Protein AF-A0A932JHF8-F1 (afdb_monomer)

Foldseek 3Di:
DDFWWWWWFWDDDDDFDFIWTWTWGQPPDPFRKIKIKIKTDDPQFQKIKIKIKMWTWDKDAQCPDPPDPFFRFGMKTKTKIKMKIKMKGWPDSDQPPDPDDPWGKIKIKMKMKMKMKMKIKTWHWGFDWDADPNDTDTDIAIKIWIKMKIKIKIKTWMWMWIDGPNTTITIGIDIDIDMDIDIDGDDIDGDDDD

Sequence (194 aa):
MSIPIFICRASEGDSLSTNYLISLHPLQMFANGIKVEVERRLPNSHFSIGVSPEFYFGAIDDARDNLLVSANKDTVEVLGFGICVNARAYVSNNPKFGGLQNPVSNFYLFGALEFRSFGLDYTGKAWTLEQENGIEIYRLRNTQIHNSIIRVNVNLGIGNTIFFGNDLFMDLFAYTRVSKAYDNPNKLDNISYR

Mean predicted aligned error: 12.15 Å

Structure (mmCIF, N/CA/C/O backbone):
data_AF-A0A932JHF8-F1
#
_entry.id   AF-A0A932JHF8-F1
#
loop_
_atom_site.group_PDB
_atom_site.id
_atom_site.type_symbol
_atom_site.label_atom_id
_atom_site.label_alt_id
_atom_site.label_comp_id
_atom_site.label_asym_id
_atom_site.label_entity_id
_atom_site.label_seq_id
_atom_site.pdbx_PDB_ins_code
_atom_site.Cartn_x
_atom_site.Cartn_y
_atom_site.Cartn_z
_atom_site.occupancy
_atom_site.B_iso_or_equiv
_atom_site.auth_seq_id
_atom_site.auth_comp_id
_atom_site.auth_asym_id
_atom_site.auth_atom_id
_atom_site.pdbx_PDB_model_num
ATOM 1 N N . MET A 1 1 ? -11.322 4.001 -8.280 1.00 24.98 1 MET A N 1
ATOM 2 C CA . MET A 1 1 ? -12.043 3.770 -7.013 1.00 24.98 1 MET A CA 1
ATOM 3 C C . MET A 1 1 ? -11.951 2.278 -6.746 1.00 24.98 1 MET A C 1
ATOM 5 O O . MET A 1 1 ? -12.585 1.516 -7.458 1.00 24.98 1 MET A O 1
ATOM 9 N N . SER A 1 2 ? -11.057 1.850 -5.858 1.00 24.19 2 SER A N 1
ATOM 10 C CA . SER A 1 2 ? -10.967 0.452 -5.431 1.00 24.19 2 SER A CA 1
ATOM 11 C C . SER A 1 2 ? -11.873 0.279 -4.214 1.00 24.19 2 SER A C 1
ATOM 13 O O . SER A 1 2 ? -11.806 1.080 -3.285 1.00 24.19 2 SER A O 1
ATOM 15 N N . ILE A 1 3 ? -12.756 -0.719 -4.245 1.00 28.84 3 ILE A N 1
ATOM 16 C CA . ILE A 1 3 ? -13.550 -1.137 -3.086 1.00 28.84 3 ILE A CA 1
ATOM 17 C C . ILE A 1 3 ? -12.863 -2.393 -2.565 1.00 28.84 3 ILE A C 1
ATOM 19 O O . ILE A 1 3 ? -13.076 -3.471 -3.122 1.00 28.84 3 ILE A O 1
ATOM 23 N N . PRO A 1 4 ? -11.969 -2.282 -1.579 1.00 38.34 4 PRO A N 1
ATOM 24 C CA . PRO A 1 4 ? -11.378 -3.474 -1.018 1.00 38.34 4 PRO A CA 1
ATOM 25 C C . PRO A 1 4 ? -12.415 -4.164 -0.113 1.00 38.34 4 PRO A C 1
ATOM 27 O O . PRO A 1 4 ? -13.004 -3.558 0.779 1.00 38.34 4 PRO A O 1
ATOM 30 N N . ILE A 1 5 ? -12.691 -5.432 -0.411 1.00 34.38 5 ILE A N 1
ATOM 31 C CA . ILE A 1 5 ? -13.566 -6.306 0.376 1.00 34.38 5 ILE A CA 1
ATOM 32 C C . ILE A 1 5 ? -12.655 -7.139 1.274 1.00 34.38 5 ILE A C 1
ATOM 34 O O . ILE A 1 5 ? -11.712 -7.761 0.786 1.00 34.38 5 ILE A O 1
ATOM 38 N N . PHE A 1 6 ? -12.932 -7.151 2.577 1.00 49.97 6 PHE A N 1
ATOM 39 C CA . PHE A 1 6 ? -12.053 -7.752 3.577 1.00 49.97 6 PHE A CA 1
ATOM 40 C C . PHE A 1 6 ? -12.751 -8.845 4.371 1.00 49.97 6 PHE A C 1
ATOM 42 O O . PHE A 1 6 ? -13.905 -8.693 4.769 1.00 49.97 6 PHE A O 1
ATOM 49 N N . ILE A 1 7 ? -12.009 -9.923 4.631 1.00 39.97 7 ILE A N 1
ATOM 50 C CA . ILE A 1 7 ? -12.375 -10.966 5.583 1.00 39.97 7 ILE A CA 1
ATOM 51 C C . ILE A 1 7 ? -11.247 -11.052 6.606 1.00 39.97 7 ILE A C 1
ATOM 53 O O . ILE A 1 7 ? -10.103 -11.319 6.247 1.00 39.97 7 ILE A O 1
ATOM 57 N N . CYS A 1 8 ? -11.564 -10.792 7.869 1.00 46.19 8 CYS A N 1
ATOM 58 C CA . CYS A 1 8 ? -10.602 -10.729 8.967 1.00 46.19 8 CYS A CA 1
ATOM 59 C C . CYS A 1 8 ? -11.090 -11.592 10.138 1.00 46.19 8 CYS A C 1
ATOM 61 O O . CYS A 1 8 ? -12.259 -11.964 10.166 1.00 46.19 8 CYS A O 1
ATOM 63 N N . ARG A 1 9 ? -10.196 -11.923 11.079 1.00 40.91 9 ARG A N 1
ATOM 64 C CA . ARG A 1 9 ? -10.510 -12.638 12.327 1.00 40.91 9 ARG A CA 1
ATOM 65 C C . ARG A 1 9 ? -10.038 -11.802 13.515 1.00 40.91 9 ARG A C 1
ATOM 67 O O . ARG A 1 9 ? -8.855 -11.477 13.576 1.00 40.91 9 ARG A O 1
ATOM 74 N N . ALA A 1 10 ? -10.910 -11.495 14.468 1.00 44.47 10 ALA A N 1
ATOM 75 C CA . ALA A 1 10 ? -10.516 -10.981 15.779 1.00 44.47 10 ALA A CA 1
ATOM 76 C C . ALA A 1 10 ? -10.462 -12.136 16.793 1.00 44.47 10 ALA A C 1
ATOM 78 O O . ALA A 1 10 ? -11.430 -12.867 16.959 1.00 44.47 10 ALA A O 1
ATOM 79 N N . SER A 1 11 ? -9.321 -12.339 17.457 1.00 40.28 11 SER A N 1
ATOM 80 C CA . SER A 1 11 ? -9.191 -13.375 18.492 1.00 40.28 11 SER A CA 1
ATOM 81 C C . SER A 1 11 ? -9.733 -12.877 19.835 1.00 40.28 11 SER A C 1
ATOM 83 O O . SER A 1 11 ? -9.291 -11.830 20.309 1.00 40.28 11 SER A O 1
ATOM 85 N N . GLU A 1 12 ? -10.641 -13.625 20.464 1.00 45.12 12 GLU A N 1
ATOM 86 C CA . GLU A 1 12 ? -11.211 -13.291 21.780 1.00 45.12 12 GLU A CA 1
ATOM 87 C C . GLU A 1 12 ? -10.454 -13.924 22.957 1.00 45.12 12 GLU A C 1
ATOM 89 O O . GLU A 1 12 ? -9.925 -15.030 22.843 1.00 45.12 12 GLU A O 1
ATOM 94 N N . GLY A 1 13 ? -10.456 -13.216 24.098 1.00 34.38 13 GLY A N 1
ATOM 95 C CA . GLY A 1 13 ? -10.019 -13.721 25.404 1.00 34.38 13 GLY A CA 1
ATOM 96 C C . GLY A 1 13 ? -9.897 -12.638 26.492 1.00 34.38 13 GLY A C 1
ATOM 97 O O . GLY A 1 13 ? -8.812 -12.109 26.681 1.00 34.38 13 GLY A O 1
ATOM 98 N N . ASP A 1 14 ? -11.016 -12.344 27.167 1.00 31.38 14 ASP A N 1
ATOM 99 C CA . ASP A 1 14 ? -11.260 -11.695 28.479 1.00 31.38 14 ASP A CA 1
ATOM 100 C C . ASP A 1 14 ? -10.496 -10.446 29.011 1.00 31.38 14 ASP A C 1
ATOM 102 O O . ASP A 1 14 ? -9.276 -10.308 28.965 1.00 31.38 14 ASP A O 1
ATOM 106 N N . SER A 1 15 ? -11.323 -9.551 29.582 1.00 37.94 15 SER A N 1
ATOM 107 C CA . SER A 1 15 ? -11.179 -8.385 30.493 1.00 37.94 15 SER A CA 1
ATOM 108 C C . SER A 1 15 ? -9.951 -7.455 30.518 1.00 37.94 15 SER A C 1
ATOM 110 O O . SER A 1 15 ? -9.999 -6.451 31.221 1.00 37.94 15 SER A O 1
ATOM 112 N N . LEU A 1 16 ? -8.890 -7.692 29.753 1.00 39.97 16 LEU A N 1
ATOM 113 C CA . LEU A 1 16 ? -7.735 -6.788 29.576 1.00 39.97 16 LEU A CA 1
ATOM 114 C C . LEU A 1 16 ? -7.063 -7.011 28.202 1.00 39.97 16 LEU A C 1
ATOM 116 O O . LEU A 1 16 ? -5.904 -6.652 27.993 1.00 39.97 16 LEU A O 1
ATOM 120 N N . SER A 1 17 ? -7.783 -7.641 27.266 1.00 41.19 17 SER A N 1
ATOM 121 C CA . SER A 1 17 ? -7.188 -8.295 26.105 1.00 41.19 17 SER A CA 1
ATOM 122 C C . SER A 1 17 ? -6.622 -7.329 25.064 1.00 41.19 17 SER A C 1
ATOM 124 O O . SER A 1 17 ? -7.253 -6.391 24.571 1.00 41.19 17 SER A O 1
ATOM 126 N N . THR A 1 18 ? -5.379 -7.623 24.711 1.00 48.88 18 THR A N 1
ATOM 127 C CA . THR A 1 18 ? -4.545 -7.055 23.660 1.00 48.88 18 THR A CA 1
ATOM 128 C C . THR A 1 18 ? -5.143 -7.344 22.276 1.00 48.88 18 THR A C 1
ATOM 130 O O . THR A 1 18 ? -4.637 -8.183 21.541 1.00 48.88 18 THR A O 1
ATOM 133 N N . ASN A 1 19 ? -6.263 -6.712 21.924 1.00 64.38 19 ASN A N 1
ATOM 134 C CA . ASN A 1 19 ? -6.953 -7.021 20.670 1.00 64.38 19 ASN A CA 1
ATOM 135 C C . ASN A 1 19 ? -6.156 -6.506 19.465 1.00 64.38 19 ASN A C 1
ATOM 137 O O . ASN A 1 19 ? -5.961 -5.295 19.309 1.00 64.38 19 ASN A O 1
ATOM 141 N N . TYR A 1 20 ? -5.723 -7.443 18.621 1.00 73.62 20 TYR A N 1
ATOM 142 C CA . TYR A 1 20 ? -5.167 -7.166 17.305 1.00 73.62 20 TYR A CA 1
ATOM 143 C C . TYR A 1 20 ? -6.236 -7.411 16.239 1.00 73.62 20 TYR A C 1
ATOM 145 O O . TYR A 1 20 ? -6.901 -8.447 16.238 1.00 73.62 20 TYR A O 1
ATOM 153 N N . LEU A 1 21 ? -6.389 -6.459 15.328 1.00 77.62 21 LEU A N 1
ATOM 154 C CA . LEU A 1 21 ? -7.126 -6.617 14.085 1.00 77.62 21 LEU A CA 1
ATOM 155 C C . LEU A 1 21 ? -6.107 -6.909 12.989 1.00 77.62 21 LEU A C 1
ATOM 157 O O . LEU A 1 21 ? -5.148 -6.160 12.816 1.00 77.62 21 LEU A O 1
ATOM 161 N N . ILE A 1 22 ? -6.302 -8.007 12.266 1.00 80.44 22 ILE A N 1
ATOM 162 C CA . ILE A 1 22 ? -5.426 -8.399 11.162 1.00 80.44 22 ILE A CA 1
ATOM 163 C C . ILE A 1 22 ? -6.236 -8.333 9.878 1.00 80.44 22 ILE A C 1
ATOM 165 O O . ILE A 1 22 ? -7.278 -8.976 9.791 1.00 80.44 22 ILE A O 1
ATOM 169 N N . SER A 1 23 ? -5.756 -7.577 8.894 1.00 81.06 23 SER A N 1
ATOM 170 C CA . SER A 1 23 ? -6.411 -7.416 7.594 1.00 81.06 23 SER A CA 1
ATOM 171 C C . SER A 1 23 ? -5.441 -7.605 6.431 1.00 81.06 23 SER A C 1
ATOM 173 O O . SER A 1 23 ? -4.245 -7.336 6.541 1.00 81.06 23 SER A O 1
ATOM 175 N N . LEU A 1 24 ? -5.963 -8.099 5.308 1.00 80.31 24 LEU A N 1
ATOM 176 C CA . LEU A 1 24 ? -5.212 -8.340 4.076 1.00 80.31 24 LEU A CA 1
ATOM 177 C C . LEU A 1 24 ? -5.774 -7.471 2.958 1.00 80.31 24 LEU A C 1
ATOM 179 O O . LEU A 1 24 ? -6.950 -7.570 2.628 1.00 80.31 24 LEU A O 1
ATOM 183 N N . HIS A 1 25 ? -4.926 -6.646 2.356 1.00 77.62 25 HIS A N 1
ATOM 184 C CA . HIS A 1 25 ? -5.303 -5.677 1.338 1.00 77.62 25 HIS A CA 1
ATOM 185 C C . HIS A 1 25 ? -4.655 -6.058 0.009 1.00 77.62 25 HIS A C 1
ATOM 187 O O . HIS A 1 25 ? -3.425 -5.996 -0.093 1.00 77.62 25 HIS A O 1
ATOM 193 N N . PRO A 1 26 ? -5.436 -6.432 -1.021 1.00 73.50 26 PRO A N 1
ATOM 194 C CA . PRO A 1 26 ? -4.897 -6.530 -2.366 1.00 73.50 26 PRO A CA 1
ATOM 195 C C . PRO A 1 26 ? -4.536 -5.121 -2.845 1.00 73.50 26 PRO A C 1
ATOM 197 O O . PRO A 1 26 ? -5.374 -4.218 -2.889 1.00 73.50 26 PRO A O 1
ATOM 200 N N . LEU A 1 27 ? -3.274 -4.918 -3.201 1.00 71.94 27 LEU A N 1
ATOM 201 C CA . LEU A 1 27 ? -2.775 -3.639 -3.689 1.00 71.94 27 LEU A CA 1
ATOM 202 C C . LEU A 1 27 ? -2.952 -3.587 -5.204 1.00 71.94 27 LEU A C 1
ATOM 204 O O . LEU A 1 27 ? -1.999 -3.746 -5.950 1.00 71.94 27 LEU A O 1
ATOM 208 N N . GLN A 1 28 ? -4.181 -3.391 -5.676 1.00 56.94 28 GLN A N 1
ATOM 209 C CA . GLN A 1 28 ? -4.426 -3.228 -7.108 1.00 56.94 28 GLN A CA 1
ATOM 210 C C . GLN A 1 28 ? -4.305 -1.763 -7.508 1.00 56.94 28 GLN A C 1
ATOM 212 O O . GLN A 1 28 ? -5.227 -0.979 -7.304 1.00 56.94 28 GLN A O 1
ATOM 217 N N . MET A 1 29 ? -3.144 -1.424 -8.063 1.00 49.47 29 MET A N 1
ATOM 218 C CA . MET A 1 29 ? -2.915 -0.419 -9.105 1.00 49.47 29 MET A CA 1
ATOM 219 C C . MET A 1 29 ? -1.433 -0.555 -9.488 1.00 49.47 29 MET A C 1
ATOM 221 O O . MET A 1 29 ? -0.559 -0.173 -8.714 1.00 49.47 29 MET A O 1
ATOM 225 N N . PHE A 1 30 ? -1.174 -1.136 -10.664 1.00 50.03 30 PHE A N 1
ATOM 226 C CA . PHE A 1 30 ? 0.142 -1.316 -11.308 1.00 50.03 30 PHE A CA 1
ATOM 227 C C . PHE A 1 30 ? 1.057 -2.458 -10.819 1.00 50.03 30 PHE A C 1
ATOM 229 O O . PHE A 1 30 ? 2.037 -2.735 -11.487 1.00 50.03 30 PHE A O 1
ATOM 236 N N . ALA A 1 31 ? 0.763 -3.182 -9.739 1.00 56.00 31 ALA A N 1
ATOM 237 C CA . ALA A 1 31 ? 1.493 -4.412 -9.391 1.00 56.00 31 ALA A CA 1
ATOM 238 C C . ALA A 1 31 ? 0.567 -5.382 -8.648 1.00 56.00 31 ALA A C 1
ATOM 240 O O . ALA A 1 31 ? -0.353 -4.939 -7.963 1.00 56.00 31 ALA A O 1
ATOM 241 N N . ASN A 1 32 ? 0.797 -6.692 -8.755 1.00 68.94 32 ASN A N 1
ATOM 242 C CA . ASN A 1 32 ? 0.129 -7.664 -7.893 1.00 68.94 32 ASN A CA 1
ATOM 243 C C . ASN A 1 32 ? 0.786 -7.578 -6.510 1.0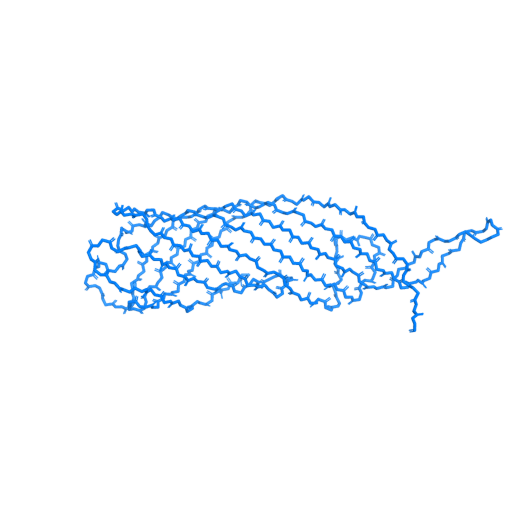0 68.94 32 ASN A C 1
ATOM 245 O O . ASN A 1 32 ? 1.845 -8.144 -6.265 1.00 68.94 32 ASN A O 1
ATOM 249 N N . GLY A 1 33 ? 0.200 -6.797 -5.606 1.00 73.50 33 GLY A N 1
ATOM 250 C CA . GLY A 1 33 ? 0.736 -6.636 -4.260 1.00 73.50 33 GLY A CA 1
ATOM 251 C C . GLY A 1 33 ? -0.218 -7.098 -3.170 1.00 73.50 33 GLY A C 1
ATOM 252 O O . GLY A 1 33 ? -1.437 -7.125 -3.348 1.00 73.50 33 GLY A O 1
ATOM 253 N N . ILE A 1 34 ? 0.350 -7.421 -2.012 1.00 82.81 34 ILE A N 1
ATOM 254 C CA . ILE A 1 34 ? -0.387 -7.745 -0.792 1.00 82.81 34 ILE A CA 1
ATOM 255 C C . ILE A 1 34 ? 0.142 -6.851 0.323 1.00 82.81 34 ILE A C 1
ATOM 257 O O . ILE A 1 34 ? 1.345 -6.799 0.579 1.00 82.81 34 ILE A O 1
ATOM 261 N N . LYS A 1 35 ? -0.767 -6.168 1.013 1.00 86.25 35 LYS A N 1
ATOM 262 C CA . LYS A 1 35 ? -0.493 -5.482 2.274 1.00 86.25 35 LYS A CA 1
ATOM 263 C C . LYS A 1 35 ? -1.145 -6.262 3.404 1.00 86.25 35 LYS A C 1
ATOM 265 O O . LYS A 1 35 ? -2.338 -6.543 3.356 1.00 86.25 35 LYS A O 1
ATOM 270 N N . VAL A 1 36 ? -0.364 -6.597 4.420 1.00 87.88 36 VAL A N 1
ATOM 271 C CA . VAL A 1 36 ? -0.864 -7.230 5.644 1.00 87.88 36 VAL A CA 1
ATOM 272 C C . VAL A 1 36 ? -0.861 -6.165 6.713 1.00 87.88 36 VAL A C 1
ATOM 274 O O . VAL A 1 36 ? 0.193 -5.626 7.004 1.00 87.88 36 VAL A O 1
ATOM 277 N N . GLU A 1 37 ? -2.003 -5.826 7.286 1.00 87.88 37 GLU A N 1
ATOM 278 C CA . GLU A 1 37 ? -2.105 -4.803 8.320 1.00 87.88 37 GLU A CA 1
ATOM 279 C C . GLU A 1 37 ? -2.449 -5.442 9.657 1.00 87.88 37 GLU A C 1
ATOM 281 O O . GLU A 1 37 ? -3.428 -6.175 9.771 1.00 87.88 37 GLU A O 1
ATOM 286 N N . VAL A 1 38 ? -1.625 -5.147 10.659 1.00 88.88 38 VAL A N 1
ATOM 287 C CA . VAL A 1 38 ? -1.825 -5.546 12.047 1.00 88.88 38 VAL A CA 1
ATOM 288 C C . VAL A 1 38 ? -2.062 -4.276 12.848 1.00 88.88 38 VAL A C 1
ATOM 290 O O . VAL A 1 38 ? -1.146 -3.486 13.077 1.00 88.88 38 VAL A O 1
ATOM 293 N N . GLU A 1 39 ? -3.306 -4.071 13.251 1.00 86.25 39 GLU A N 1
ATOM 294 C CA . GLU A 1 39 ? -3.759 -2.924 14.025 1.00 86.25 39 GLU A CA 1
ATOM 295 C C . GLU A 1 39 ? -4.014 -3.336 15.470 1.00 86.25 39 GLU A C 1
ATOM 297 O O . GLU A 1 39 ? -4.620 -4.367 15.740 1.00 86.25 39 GLU A O 1
ATOM 302 N N . ARG A 1 40 ? -3.582 -2.509 16.418 1.00 84.19 40 ARG A N 1
ATOM 303 C CA . ARG A 1 40 ? -3.891 -2.671 17.833 1.00 84.19 40 ARG A CA 1
ATOM 304 C C . ARG A 1 40 ? -4.572 -1.430 18.367 1.00 84.19 40 ARG A C 1
ATOM 306 O O . ARG A 1 40 ? -4.079 -0.313 18.217 1.00 84.19 40 ARG A O 1
ATOM 313 N N . ARG A 1 41 ? -5.667 -1.642 19.090 1.00 78.50 41 ARG A N 1
ATOM 314 C CA . ARG A 1 41 ? -6.342 -0.571 19.815 1.00 78.50 41 ARG A CA 1
ATOM 315 C C . ARG A 1 41 ? -5.645 -0.268 21.138 1.00 78.50 41 ARG A C 1
ATOM 317 O O . ARG A 1 41 ? -5.228 -1.182 21.854 1.00 78.50 41 ARG A O 1
ATOM 324 N N . LEU A 1 42 ? -5.519 1.014 21.466 1.00 79.94 42 LEU A N 1
ATOM 325 C CA . LEU A 1 42 ? -4.994 1.433 22.758 1.00 79.94 42 LEU A CA 1
ATOM 326 C C . LEU A 1 42 ? -6.048 1.171 23.854 1.00 79.94 42 LEU A C 1
ATOM 328 O O . LEU A 1 42 ? -7.237 1.415 23.621 1.00 79.94 42 LEU A O 1
ATOM 332 N N . PRO A 1 43 ? -5.653 0.665 25.038 1.00 72.31 43 PRO A N 1
ATOM 333 C CA . PRO A 1 43 ? -6.592 0.384 26.123 1.00 72.31 43 PRO A CA 1
ATOM 334 C C . PRO A 1 43 ? -7.403 1.626 26.513 1.00 72.31 43 PRO A C 1
ATOM 336 O O . PRO A 1 43 ? -6.833 2.705 26.663 1.00 72.31 43 PRO A O 1
ATOM 339 N N . ASN A 1 44 ? -8.720 1.467 26.691 1.00 69.00 44 ASN A N 1
ATOM 340 C CA . ASN A 1 44 ? -9.648 2.535 27.100 1.00 69.00 44 ASN A CA 1
ATOM 341 C C . ASN A 1 44 ? -9.552 3.815 26.252 1.00 69.00 44 ASN A C 1
ATOM 343 O O . ASN A 1 44 ? -9.677 4.923 26.770 1.00 69.00 44 ASN A O 1
ATOM 347 N N . SER A 1 45 ? -9.303 3.661 24.950 1.00 75.00 45 SER A N 1
ATOM 348 C CA . SER A 1 45 ? -9.006 4.779 24.066 1.00 75.00 45 SER A CA 1
ATOM 349 C C . SER A 1 45 ? -9.742 4.693 22.731 1.00 75.00 45 SER A C 1
ATOM 351 O O . SER A 1 45 ? -10.044 3.620 22.187 1.00 75.00 45 SER A O 1
ATOM 353 N N . HIS A 1 46 ? -9.990 5.875 22.170 1.00 84.12 4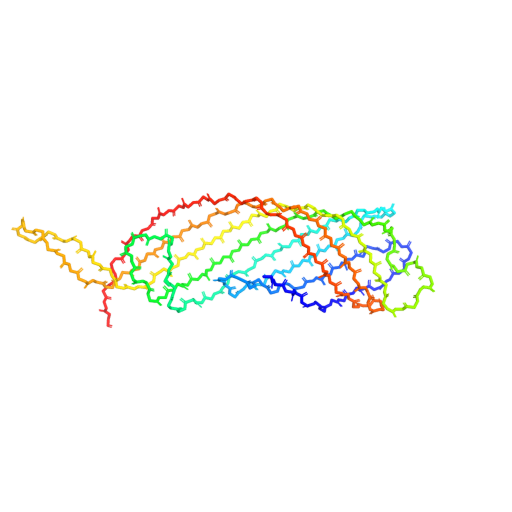6 HIS A N 1
ATOM 354 C CA . HIS A 1 46 ? -10.532 6.040 20.828 1.00 84.12 46 HIS A CA 1
ATOM 355 C C . HIS A 1 46 ? -9.488 5.692 19.763 1.00 84.12 46 HIS A C 1
ATOM 357 O O . HIS A 1 46 ? -9.832 5.532 18.599 1.00 84.12 46 HIS A O 1
ATOM 363 N N . PHE A 1 47 ? -8.225 5.543 20.156 1.00 87.81 47 PHE A N 1
ATOM 364 C CA . PHE A 1 47 ? -7.108 5.432 19.237 1.00 87.81 47 PHE A CA 1
ATOM 365 C C . PHE A 1 47 ? -6.653 3.991 19.006 1.00 87.81 47 PHE A C 1
ATOM 367 O O . PHE A 1 47 ? -6.635 3.164 19.922 1.00 87.81 47 PHE A O 1
ATOM 374 N N . SE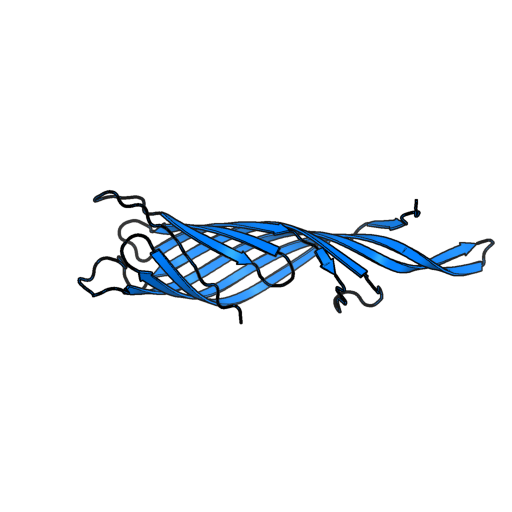R A 1 48 ? -6.211 3.715 17.786 1.00 88.19 48 SER A N 1
ATOM 375 C CA . SER A 1 48 ? -5.462 2.519 17.421 1.00 88.19 48 SER A CA 1
ATOM 376 C C . SER A 1 48 ? -4.212 2.875 16.632 1.00 88.19 48 SER A C 1
ATOM 378 O O . SER A 1 48 ? -4.096 3.968 16.074 1.00 88.19 48 SER A O 1
ATOM 380 N N . ILE A 1 49 ? -3.264 1.944 16.628 1.00 91.62 49 ILE A N 1
ATOM 381 C CA . ILE A 1 49 ? -2.016 2.038 15.882 1.00 91.62 49 ILE A CA 1
ATOM 382 C C . ILE A 1 49 ? -1.881 0.770 15.052 1.00 91.62 49 ILE A C 1
ATOM 384 O O . ILE A 1 49 ? -2.010 -0.334 15.584 1.00 91.62 49 ILE A O 1
ATOM 388 N N . GLY A 1 50 ? -1.606 0.933 13.766 1.00 91.00 50 GLY A N 1
ATOM 389 C CA . GLY A 1 50 ? -1.377 -0.159 12.837 1.00 91.00 50 GLY A CA 1
ATOM 390 C C . GLY A 1 50 ? 0.003 -0.107 12.215 1.00 91.00 50 GLY A C 1
ATOM 391 O O . GLY A 1 50 ? 0.549 0.962 11.939 1.00 91.00 50 GLY A O 1
ATOM 392 N N . VAL A 1 51 ? 0.556 -1.290 11.969 1.00 93.00 51 VAL A N 1
ATOM 393 C CA . VAL A 1 51 ? 1.729 -1.470 11.117 1.00 93.00 51 VAL A CA 1
ATOM 394 C C . VAL A 1 51 ? 1.337 -2.400 9.989 1.00 93.00 51 VAL A C 1
ATOM 396 O O . VAL A 1 51 ? 0.639 -3.393 10.200 1.00 93.00 51 VAL A O 1
ATOM 399 N N . SER A 1 52 ? 1.764 -2.070 8.779 1.00 92.62 52 SER A N 1
ATOM 400 C CA . SER A 1 52 ? 1.448 -2.870 7.610 1.00 92.62 52 SER A CA 1
ATOM 401 C C . SER A 1 52 ? 2.664 -3.066 6.716 1.00 92.62 52 SER A C 1
ATOM 403 O O . SER A 1 52 ? 3.042 -2.127 6.011 1.00 92.62 52 SER A O 1
ATOM 405 N N . PRO A 1 53 ? 3.297 -4.250 6.714 1.00 91.75 53 PRO A N 1
ATOM 406 C CA . PRO A 1 53 ? 4.182 -4.625 5.625 1.00 91.75 53 PRO A CA 1
ATOM 407 C C . PRO A 1 53 ? 3.411 -4.733 4.305 1.00 91.75 53 PRO A C 1
ATOM 409 O O . PRO A 1 53 ? 2.270 -5.202 4.249 1.00 91.75 53 PRO A O 1
ATOM 412 N N . GLU A 1 54 ? 4.069 -4.313 3.235 1.00 89.31 54 GLU A N 1
ATOM 413 C CA . GLU A 1 54 ? 3.565 -4.351 1.871 1.00 89.31 54 GLU A CA 1
ATOM 414 C C . GLU A 1 54 ? 4.574 -5.082 0.987 1.00 89.31 54 GLU A C 1
ATOM 416 O O . GLU A 1 54 ? 5.774 -4.811 1.051 1.00 89.31 54 GLU A O 1
ATOM 421 N N . PHE A 1 55 ? 4.085 -5.980 0.141 1.00 87.19 55 PHE A N 1
ATOM 422 C CA . PHE A 1 55 ? 4.888 -6.705 -0.836 1.00 87.19 55 PHE A CA 1
ATOM 423 C C . PHE A 1 55 ? 4.297 -6.478 -2.216 1.00 87.19 55 PHE A C 1
ATOM 425 O O . PHE A 1 55 ? 3.086 -6.596 -2.393 1.00 87.19 55 PHE A O 1
ATOM 432 N N . TYR A 1 56 ? 5.152 -6.159 -3.179 1.00 83.12 56 TYR A N 1
ATOM 433 C CA . TYR A 1 56 ? 4.780 -5.887 -4.559 1.00 83.12 56 TYR A CA 1
ATOM 434 C C . TYR A 1 56 ? 5.524 -6.856 -5.458 1.00 83.12 56 TYR A C 1
ATOM 436 O O . TYR A 1 56 ? 6.746 -6.964 -5.361 1.00 83.12 56 TYR A O 1
ATOM 444 N N . PHE A 1 57 ? 4.794 -7.549 -6.319 1.00 81.94 57 PHE A N 1
ATOM 445 C CA . PHE A 1 57 ? 5.367 -8.456 -7.298 1.00 81.94 57 PHE A CA 1
ATOM 446 C C . PHE A 1 57 ? 4.530 -8.448 -8.577 1.00 81.94 57 PHE A C 1
ATOM 448 O O . PHE A 1 57 ? 3.341 -8.133 -8.572 1.00 81.94 57 PHE A O 1
ATOM 455 N N . GLY A 1 58 ? 5.138 -8.817 -9.694 1.00 72.50 58 GLY A N 1
ATOM 456 C CA . GLY A 1 58 ? 4.407 -9.133 -10.915 1.00 72.50 58 GLY A CA 1
ATOM 457 C C . GLY A 1 58 ? 4.941 -8.433 -12.149 1.00 72.50 58 GLY A C 1
ATOM 458 O O . GLY A 1 58 ? 5.697 -7.468 -12.066 1.00 72.50 58 GLY A O 1
ATOM 459 N N . ALA A 1 59 ? 4.514 -8.962 -13.289 1.00 68.12 59 ALA A N 1
ATOM 460 C CA . ALA A 1 59 ? 4.786 -8.419 -14.603 1.00 68.12 59 ALA A CA 1
ATOM 461 C C . ALA A 1 59 ? 3.567 -7.634 -15.102 1.00 68.12 59 ALA A C 1
ATOM 463 O O . ALA A 1 59 ? 2.420 -8.037 -14.889 1.00 68.12 59 ALA A O 1
ATOM 464 N N . ILE A 1 60 ? 3.830 -6.511 -15.755 1.00 67.00 60 ILE A N 1
ATOM 465 C CA . ILE A 1 60 ? 2.864 -5.747 -16.531 1.00 67.00 60 ILE A CA 1
ATOM 466 C C . ILE A 1 60 ? 3.282 -5.891 -17.991 1.00 67.00 60 ILE A C 1
ATOM 468 O O . ILE A 1 60 ? 4.301 -5.332 -18.403 1.00 67.00 60 ILE A O 1
ATOM 472 N N . ASP A 1 61 ? 2.496 -6.637 -18.756 1.00 60.81 61 ASP A N 1
ATOM 473 C CA . ASP A 1 61 ? 2.639 -6.698 -20.208 1.00 60.81 61 ASP A CA 1
ATOM 474 C C . ASP A 1 61 ? 2.066 -5.417 -20.833 1.00 60.81 61 ASP A C 1
ATOM 476 O O . ASP A 1 61 ? 1.104 -4.843 -20.312 1.00 60.81 61 ASP A O 1
ATOM 480 N N . ASP A 1 62 ? 2.656 -4.952 -21.936 1.00 57.75 62 ASP A N 1
ATOM 481 C CA . ASP A 1 62 ? 2.222 -3.749 -22.661 1.00 57.75 62 ASP A CA 1
ATOM 482 C C . ASP A 1 62 ? 2.156 -2.485 -21.784 1.00 57.75 62 ASP A C 1
ATOM 484 O O . ASP A 1 62 ? 1.281 -1.624 -21.950 1.00 57.75 62 ASP A O 1
ATOM 488 N N . ALA A 1 63 ? 3.096 -2.339 -20.847 1.00 52.69 63 ALA A N 1
ATOM 489 C CA . ALA A 1 63 ? 3.250 -1.134 -20.041 1.00 52.69 63 ALA A CA 1
ATOM 490 C C . ALA A 1 63 ? 3.703 0.050 -20.918 1.00 52.69 63 ALA A C 1
ATOM 492 O O . ALA A 1 63 ? 4.862 0.467 -20.921 1.00 52.69 63 ALA A O 1
ATOM 493 N N . ARG A 1 64 ? 2.759 0.618 -21.673 1.00 47.84 64 ARG A N 1
ATOM 494 C CA . ARG A 1 64 ? 2.895 1.873 -22.417 1.00 47.84 64 ARG A CA 1
ATOM 495 C C . ARG A 1 64 ? 2.921 3.029 -21.430 1.00 47.84 64 ARG A C 1
ATOM 497 O O . ARG A 1 64 ? 1.959 3.786 -21.311 1.00 47.84 64 ARG A O 1
ATOM 504 N N . ASP A 1 65 ? 3.990 3.117 -20.656 1.00 42.62 65 ASP A N 1
ATOM 505 C CA . ASP A 1 65 ? 4.051 4.098 -19.594 1.00 42.62 65 ASP A CA 1
ATOM 506 C C . ASP A 1 65 ? 4.476 5.459 -20.156 1.00 42.62 65 ASP A C 1
ATOM 508 O O . ASP A 1 65 ? 5.613 5.670 -20.581 1.00 42.62 65 ASP A O 1
ATOM 512 N N . ASN A 1 66 ? 3.537 6.407 -20.104 1.00 37.72 66 ASN A N 1
ATOM 513 C CA . ASN A 1 66 ? 3.699 7.839 -20.385 1.00 37.72 66 ASN A CA 1
ATOM 514 C C . ASN A 1 66 ? 4.699 8.544 -19.438 1.00 37.72 66 ASN A C 1
ATOM 516 O O . ASN A 1 66 ? 4.825 9.767 -19.473 1.00 37.72 66 ASN A O 1
ATOM 520 N N . LEU A 1 67 ? 5.384 7.805 -18.562 1.00 40.12 67 LEU A N 1
ATOM 521 C CA . LEU A 1 67 ? 6.323 8.332 -17.573 1.00 40.12 67 LEU A CA 1
ATOM 522 C C . LEU A 1 67 ? 7.738 8.554 -18.124 1.00 40.12 67 LEU A C 1
ATOM 524 O O . LEU A 1 67 ? 8.497 9.317 -17.534 1.00 40.12 67 LEU A O 1
ATOM 528 N N . LEU A 1 68 ? 8.096 7.949 -19.261 1.00 40.56 68 LEU A N 1
ATOM 529 C CA . LEU A 1 68 ? 9.387 8.167 -19.914 1.00 40.56 68 LEU A CA 1
ATOM 530 C C . LEU A 1 68 ? 9.182 8.309 -21.423 1.00 40.56 68 LEU A C 1
ATOM 532 O O . LEU A 1 68 ? 8.967 7.336 -22.142 1.00 40.56 68 LEU A O 1
ATOM 536 N N . VAL A 1 69 ? 9.269 9.548 -21.905 1.00 35.41 69 VAL A N 1
ATOM 537 C CA . VAL A 1 69 ? 9.332 9.877 -23.332 1.00 35.41 69 VAL A CA 1
ATOM 538 C C . VAL A 1 69 ? 10.532 9.136 -23.931 1.00 35.41 69 VAL A C 1
ATOM 540 O O . VAL A 1 69 ? 11.653 9.578 -23.700 1.00 35.41 69 VAL A O 1
ATOM 543 N N . SER A 1 70 ? 10.310 8.003 -24.624 1.00 37.53 70 SER A N 1
ATOM 544 C CA . SER A 1 70 ? 11.145 7.417 -25.712 1.00 37.53 70 SER A CA 1
ATOM 545 C C . SER A 1 70 ? 11.302 5.884 -25.761 1.00 37.53 70 SER A C 1
ATOM 547 O O . SER A 1 70 ? 11.989 5.407 -26.662 1.00 37.53 70 SER A O 1
ATOM 549 N N . ALA A 1 71 ? 10.673 5.075 -24.902 1.00 40.06 71 ALA A N 1
ATOM 550 C CA . ALA A 1 71 ? 10.861 3.617 -24.967 1.00 40.06 71 ALA A CA 1
ATOM 551 C C . ALA A 1 71 ? 9.538 2.859 -25.144 1.00 40.06 71 ALA A C 1
ATOM 553 O O . ALA A 1 71 ? 8.668 2.896 -24.278 1.00 40.06 71 ALA A O 1
ATOM 554 N N . ASN A 1 72 ? 9.413 2.147 -26.266 1.00 45.91 72 ASN A N 1
ATOM 555 C CA . ASN A 1 72 ? 8.394 1.121 -26.470 1.00 45.91 72 ASN A CA 1
ATOM 556 C C . ASN A 1 72 ? 8.828 -0.088 -25.622 1.00 45.91 72 ASN A C 1
ATOM 558 O O . ASN A 1 72 ? 9.713 -0.845 -26.022 1.00 45.91 72 ASN A O 1
ATOM 562 N N . LYS A 1 73 ? 8.332 -0.177 -24.387 1.00 54.84 73 LYS A N 1
ATOM 563 C CA . LYS A 1 73 ? 8.735 -1.213 -23.430 1.00 54.84 73 LYS A CA 1
ATOM 564 C C . LYS A 1 73 ? 7.665 -2.300 -23.417 1.00 54.84 73 LYS A C 1
ATOM 566 O O . LYS A 1 73 ? 6.502 -1.997 -23.168 1.00 54.84 73 LYS A O 1
ATOM 571 N N . ASP A 1 74 ? 8.072 -3.526 -23.735 1.00 60.12 74 ASP A N 1
ATOM 572 C CA . ASP A 1 74 ? 7.167 -4.657 -23.959 1.00 60.12 74 ASP A CA 1
ATOM 573 C C . ASP A 1 74 ? 6.674 -5.228 -22.619 1.00 60.12 74 ASP A C 1
ATOM 575 O O . ASP A 1 74 ? 5.502 -5.579 -22.489 1.00 60.12 74 ASP A O 1
ATOM 579 N N . THR A 1 75 ? 7.538 -5.252 -21.596 1.00 63.66 75 THR A N 1
ATOM 580 C CA . THR A 1 75 ? 7.180 -5.712 -20.247 1.00 63.66 75 THR A CA 1
ATOM 581 C C . THR A 1 75 ? 7.853 -4.893 -19.144 1.00 63.66 75 THR A C 1
ATOM 583 O O . THR A 1 75 ? 8.955 -4.348 -19.306 1.00 63.66 75 THR A O 1
ATOM 586 N N . VAL A 1 76 ? 7.175 -4.815 -17.996 1.00 72.25 76 VAL A N 1
ATOM 587 C CA . VAL A 1 76 ? 7.704 -4.253 -16.745 1.00 72.25 76 VAL A CA 1
ATOM 588 C C . VAL A 1 76 ? 7.530 -5.256 -15.630 1.00 72.25 76 VAL A C 1
ATOM 590 O O . VAL A 1 76 ? 6.404 -5.586 -15.271 1.00 72.25 76 VAL A O 1
ATOM 593 N N . GLU A 1 77 ? 8.634 -5.692 -15.044 1.00 75.12 77 GLU A N 1
ATOM 594 C CA . GLU A 1 77 ? 8.616 -6.480 -13.820 1.00 75.12 77 GLU A CA 1
ATOM 595 C C . GLU A 1 77 ? 8.818 -5.564 -12.618 1.00 75.12 77 GLU A C 1
ATOM 597 O O . GLU A 1 77 ? 9.725 -4.729 -12.576 1.00 75.12 77 GLU A O 1
ATOM 602 N N . VAL A 1 78 ? 7.935 -5.711 -11.635 1.00 76.31 78 VAL A N 1
ATOM 603 C CA . VAL A 1 78 ? 7.975 -4.962 -10.384 1.00 76.31 78 VAL A CA 1
ATOM 604 C C . VAL A 1 78 ? 8.294 -5.928 -9.262 1.00 76.31 78 VAL A C 1
ATOM 606 O O . VAL A 1 78 ? 7.573 -6.903 -9.055 1.00 76.31 78 VAL A O 1
ATOM 609 N N . LEU A 1 79 ? 9.322 -5.610 -8.483 1.00 83.25 79 LEU A N 1
ATOM 610 C CA . LEU A 1 79 ? 9.555 -6.216 -7.180 1.00 83.25 79 LEU A CA 1
ATOM 611 C C . LEU A 1 79 ? 9.749 -5.103 -6.163 1.00 83.25 79 LEU A C 1
ATOM 613 O O . LEU A 1 79 ? 10.591 -4.227 -6.332 1.00 83.25 79 LEU A O 1
ATOM 617 N N . GLY A 1 80 ? 8.974 -5.118 -5.089 1.00 84.81 80 GLY A N 1
ATOM 618 C CA . GLY A 1 80 ? 9.055 -4.058 -4.100 1.00 84.81 80 GLY A CA 1
ATOM 619 C C . GLY A 1 80 ? 8.618 -4.488 -2.721 1.00 84.81 80 GLY A C 1
ATOM 620 O O . GLY A 1 80 ? 7.884 -5.461 -2.538 1.00 84.81 80 GLY A O 1
ATOM 621 N N . PHE A 1 81 ? 9.054 -3.709 -1.745 1.00 89.69 81 PHE A N 1
ATOM 622 C CA . PHE A 1 81 ? 8.630 -3.836 -0.364 1.00 89.69 81 PHE A CA 1
ATOM 623 C C . PHE A 1 81 ? 8.249 -2.465 0.180 1.00 89.69 81 PHE A C 1
ATOM 625 O O . PHE A 1 81 ? 8.772 -1.429 -0.236 1.00 89.69 81 PHE A O 1
ATOM 632 N N . GLY A 1 82 ? 7.341 -2.455 1.139 1.00 90.69 82 GLY A N 1
ATOM 633 C CA . GLY A 1 82 ? 6.956 -1.249 1.841 1.00 90.69 82 GLY A CA 1
ATOM 634 C C . GLY A 1 82 ? 6.589 -1.527 3.282 1.00 90.69 82 GLY A C 1
ATOM 635 O O . GLY A 1 82 ? 6.339 -2.662 3.685 1.00 90.69 82 GLY A O 1
ATOM 636 N N . ILE A 1 83 ? 6.558 -0.458 4.061 1.00 93.94 83 ILE A N 1
ATOM 637 C CA . ILE A 1 83 ? 6.011 -0.456 5.406 1.00 93.94 83 ILE A CA 1
ATOM 638 C C . ILE A 1 83 ? 5.145 0.785 5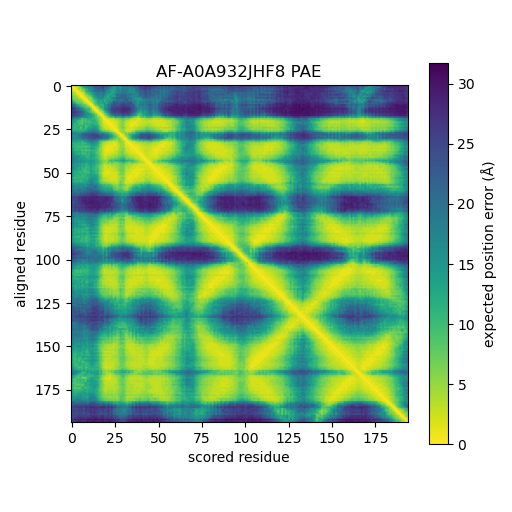.585 1.00 93.94 83 ILE A C 1
ATOM 640 O O . ILE A 1 83 ? 5.536 1.904 5.254 1.00 93.94 83 ILE A O 1
ATOM 644 N N . CYS A 1 84 ? 3.949 0.568 6.109 1.00 93.56 84 CYS A N 1
ATOM 645 C CA . CYS A 1 84 ? 3.008 1.600 6.496 1.00 93.56 84 CYS A CA 1
ATOM 646 C C . CYS A 1 84 ? 2.884 1.598 8.016 1.00 93.56 84 CYS A C 1
ATOM 648 O O . CYS A 1 84 ? 2.705 0.543 8.620 1.00 93.56 84 CYS A O 1
ATOM 650 N N . VAL A 1 85 ? 2.919 2.774 8.630 1.00 95.81 85 VAL A N 1
ATOM 651 C CA . VAL A 1 85 ? 2.493 2.968 10.017 1.00 95.81 85 VAL A CA 1
ATOM 652 C C . VAL A 1 85 ? 1.291 3.892 9.994 1.00 95.81 85 VAL A C 1
ATOM 654 O O . VAL A 1 85 ? 1.329 4.940 9.351 1.00 95.81 85 VAL A O 1
ATOM 657 N N . ASN A 1 86 ? 0.217 3.503 10.669 1.00 93.88 86 ASN A N 1
ATOM 658 C CA . ASN A 1 86 ? -1.000 4.292 10.739 1.00 93.88 86 ASN A CA 1
ATOM 659 C C . ASN A 1 86 ? -1.475 4.475 12.179 1.00 93.88 86 ASN A C 1
ATOM 661 O O . ASN A 1 86 ? -1.151 3.694 13.074 1.00 93.88 86 ASN A O 1
ATOM 665 N N . ALA A 1 87 ? -2.244 5.535 12.379 1.00 94.25 87 ALA A N 1
ATOM 666 C CA . ALA A 1 87 ? -3.011 5.767 13.583 1.00 94.25 87 ALA A CA 1
ATOM 667 C C . ALA A 1 87 ? -4.452 6.076 13.186 1.00 94.25 87 ALA A C 1
ATOM 669 O O . ALA A 1 87 ? -4.689 6.870 12.269 1.00 94.25 87 ALA A O 1
ATOM 670 N N . ARG A 1 88 ? -5.409 5.464 13.883 1.00 91.94 88 ARG A N 1
ATOM 671 C CA . ARG A 1 88 ? -6.841 5.690 13.669 1.00 91.94 88 ARG A CA 1
ATOM 672 C C .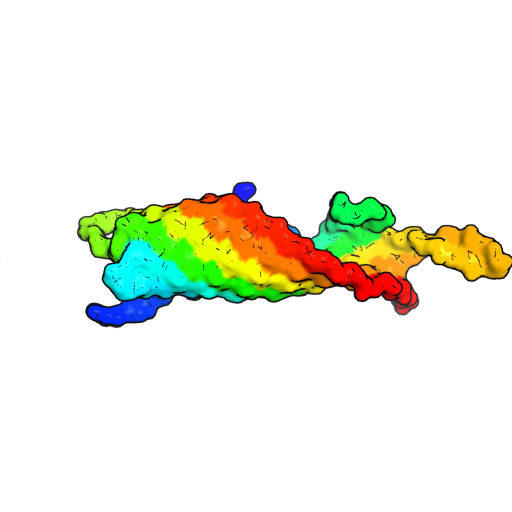 ARG A 1 88 ? -7.483 6.190 14.951 1.00 91.94 88 ARG A C 1
ATOM 674 O O . ARG A 1 88 ? -7.109 5.765 16.038 1.00 91.94 88 ARG A O 1
ATOM 681 N N . ALA A 1 89 ? -8.446 7.088 14.823 1.00 91.69 89 ALA A N 1
ATOM 682 C CA . ALA A 1 89 ? -9.241 7.630 15.914 1.00 91.69 89 ALA A CA 1
ATOM 683 C C . ALA A 1 89 ? -10.715 7.325 15.642 1.00 91.69 89 ALA A C 1
ATOM 685 O O . ALA A 1 89 ? -11.321 7.913 14.747 1.00 91.69 89 ALA A O 1
ATOM 686 N N . TYR A 1 90 ? -11.277 6.387 16.394 1.00 87.50 90 TYR A N 1
ATOM 687 C CA . TYR A 1 90 ? -12.646 5.905 16.259 1.00 87.50 90 TYR A CA 1
ATOM 688 C C . TYR A 1 90 ? -13.635 6.733 17.075 1.00 87.50 90 TYR A C 1
ATOM 690 O O . TYR A 1 90 ? -13.338 7.151 18.193 1.00 87.50 90 TYR A O 1
ATOM 698 N N . VAL A 1 91 ? -14.865 6.857 16.581 1.00 86.56 91 VAL A N 1
ATOM 699 C CA . VAL A 1 91 ? -15.954 7.545 17.289 1.00 86.56 91 VAL A CA 1
ATOM 700 C C . VAL A 1 91 ? -16.334 6.815 18.580 1.00 86.56 91 VAL A C 1
ATOM 702 O O . VAL A 1 91 ? -16.499 7.455 19.613 1.00 86.56 91 VAL A O 1
ATOM 705 N N . SER A 1 92 ? -16.418 5.481 18.563 1.00 78.75 92 SER A N 1
ATOM 706 C CA . SER A 1 92 ? -16.680 4.677 19.768 1.00 78.75 92 SER A CA 1
ATOM 707 C C . SER A 1 92 ? -15.420 3.978 20.269 1.00 78.75 92 SER A C 1
ATOM 709 O O . SER A 1 92 ? -14.684 3.406 19.460 1.00 78.75 92 SER A O 1
ATOM 711 N N . ASN A 1 93 ? -15.222 3.970 21.596 1.00 69.31 93 ASN A N 1
ATOM 712 C CA . ASN A 1 93 ? -14.163 3.240 22.311 1.00 69.31 93 ASN A CA 1
ATOM 713 C C . ASN A 1 93 ? -14.256 1.724 22.166 1.00 69.31 93 ASN A C 1
ATOM 715 O O . ASN A 1 93 ? -13.242 1.033 22.252 1.00 69.31 93 ASN A O 1
ATOM 719 N N . ASN A 1 94 ? -15.459 1.207 21.938 1.00 64.69 94 ASN A N 1
ATOM 720 C CA . ASN A 1 94 ? -15.686 -0.217 21.826 1.00 64.69 94 ASN A CA 1
ATOM 721 C C . ASN A 1 94 ? -16.721 -0.481 20.727 1.00 64.69 94 ASN A C 1
ATOM 723 O O . ASN A 1 94 ? -17.916 -0.292 20.957 1.00 64.69 94 ASN A O 1
ATOM 727 N N . PRO A 1 95 ? -16.286 -0.905 19.529 1.00 56.66 95 PRO A N 1
ATOM 728 C CA . PRO A 1 95 ? -17.209 -1.196 18.442 1.00 56.66 95 PRO A CA 1
ATOM 729 C C . PRO A 1 95 ? -18.098 -2.414 18.728 1.00 56.66 95 PRO A C 1
ATOM 731 O O . PRO A 1 95 ? -19.098 -2.574 18.047 1.00 56.66 95 PRO A O 1
ATOM 734 N N . LYS A 1 96 ? -17.761 -3.257 19.720 1.00 56.91 96 LYS A N 1
ATOM 735 C CA . LYS A 1 96 ? -18.560 -4.425 20.127 1.00 56.91 96 LYS A CA 1
ATOM 736 C C . LYS A 1 96 ? -19.531 -4.126 21.281 1.00 56.91 96 LYS A C 1
ATOM 738 O O . LYS A 1 96 ? -20.511 -4.842 21.445 1.00 56.91 96 LYS A O 1
ATOM 743 N N . PHE A 1 97 ? -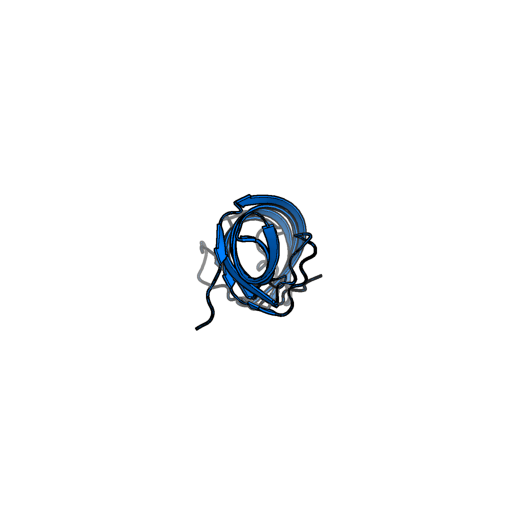19.289 -3.088 22.092 1.00 45.84 97 PHE A N 1
ATOM 744 C CA . PHE A 1 97 ? -20.142 -2.740 23.244 1.00 45.84 97 PHE A CA 1
ATOM 745 C C . PHE A 1 97 ? -21.218 -1.719 22.870 1.00 45.84 97 PHE A C 1
ATOM 747 O O . PHE A 1 97 ? -21.218 -0.560 23.275 1.00 45.84 97 PHE A O 1
ATOM 754 N N . GLY A 1 98 ? -22.187 -2.197 22.116 1.00 44.75 98 GLY A N 1
ATOM 755 C CA . GLY A 1 98 ? -23.568 -1.757 22.220 1.00 44.75 98 GLY A CA 1
ATOM 756 C C . GLY A 1 98 ? -24.390 -3.014 22.008 1.00 44.75 98 GLY A C 1
ATOM 757 O O . GLY A 1 98 ? -24.009 -3.817 21.165 1.00 44.75 98 GLY A O 1
ATOM 758 N N . GLY A 1 99 ? -25.473 -3.233 22.751 1.00 48.44 99 GLY A N 1
ATOM 759 C CA . GLY A 1 99 ? -26.392 -4.366 22.542 1.00 48.44 99 GLY A CA 1
ATOM 760 C C . GLY A 1 99 ? -27.152 -4.298 21.206 1.00 48.44 99 GLY A C 1
ATOM 761 O O . GLY A 1 99 ? -28.357 -4.517 21.164 1.00 48.44 99 GLY A O 1
ATOM 762 N N . LEU A 1 100 ? -26.465 -3.908 20.136 1.00 51.69 100 LEU A N 1
ATOM 763 C CA . LEU A 1 100 ? -26.957 -3.661 18.800 1.00 51.69 100 LEU A CA 1
ATOM 764 C C . LEU A 1 100 ? -26.837 -4.946 17.986 1.00 51.69 100 LEU A C 1
ATOM 766 O O . LEU A 1 100 ? -25.841 -5.666 18.047 1.00 51.69 100 LEU A O 1
ATOM 770 N N . GLN A 1 101 ? -27.892 -5.229 17.230 1.00 56.31 101 GLN A N 1
ATOM 771 C CA . GLN A 1 101 ? -27.941 -6.347 16.302 1.00 56.31 101 GLN A CA 1
ATOM 772 C C . GLN A 1 101 ? -26.884 -6.141 15.208 1.00 56.31 101 GLN A C 1
ATOM 774 O O . GLN A 1 101 ? -26.794 -5.059 14.632 1.00 56.31 101 GLN A O 1
ATOM 779 N N . ASN A 1 102 ? -26.077 -7.173 14.946 1.00 58.72 102 ASN A N 1
ATOM 780 C CA . ASN A 1 102 ? -25.092 -7.178 13.863 1.00 58.72 102 ASN A CA 1
ATOM 781 C C . ASN A 1 102 ? -25.742 -6.787 12.520 1.00 58.72 102 ASN A C 1
ATOM 783 O O . ASN A 1 102 ? -26.841 -7.272 12.233 1.00 58.72 102 ASN A O 1
ATOM 787 N N . PRO A 1 103 ? -25.059 -6.009 11.660 1.00 61.69 103 PRO A N 1
ATOM 788 C CA . PRO A 1 103 ? -23.673 -5.535 11.779 1.00 61.69 103 PRO A CA 1
ATOM 789 C C . PRO A 1 103 ? -23.505 -4.255 12.620 1.00 61.69 103 PRO A C 1
ATOM 791 O O . PRO A 1 103 ? -24.369 -3.381 12.612 1.00 61.69 103 PRO A O 1
ATOM 794 N N . VAL A 1 104 ? -22.355 -4.106 13.294 1.00 76.38 104 VAL A N 1
ATOM 795 C CA . VAL A 1 104 ? -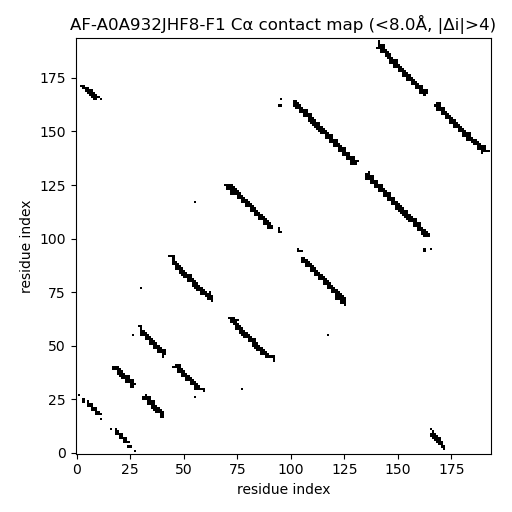22.017 -2.891 14.064 1.00 76.38 104 VAL A CA 1
ATOM 796 C C . VAL A 1 104 ? -20.953 -2.073 13.340 1.00 76.38 104 VAL A C 1
ATOM 798 O O . VAL A 1 104 ? -19.872 -2.572 13.047 1.00 76.38 104 VAL A O 1
ATOM 801 N N . SER A 1 105 ? -21.244 -0.803 13.058 1.00 82.81 105 SER A N 1
ATOM 802 C CA . SER A 1 105 ? -20.338 0.107 12.347 1.00 82.81 105 SER A CA 1
ATOM 803 C C . SER A 1 105 ? -19.638 1.089 13.289 1.00 82.81 105 SER A C 1
ATOM 805 O O . SER A 1 105 ? -20.292 1.667 14.159 1.00 82.81 105 SER A O 1
ATOM 807 N N . ASN A 1 106 ? -18.351 1.366 13.075 1.00 84.06 106 ASN A N 1
ATOM 808 C CA . ASN A 1 106 ? -17.598 2.378 13.818 1.00 84.06 106 ASN A CA 1
ATOM 809 C C . ASN A 1 106 ? -16.800 3.270 12.862 1.00 84.06 106 ASN A C 1
ATOM 811 O O . ASN A 1 106 ? -15.861 2.819 12.204 1.00 84.06 106 ASN A O 1
ATOM 815 N N . PHE A 1 107 ? -17.182 4.543 12.798 1.00 90.19 107 PHE A N 1
ATOM 816 C CA . PHE A 1 107 ? -16.478 5.547 12.007 1.00 90.19 107 PHE A CA 1
ATOM 817 C C . PHE A 1 107 ? -15.141 5.917 12.648 1.00 90.19 107 PHE A C 1
ATOM 819 O O . PHE A 1 107 ? -15.015 5.924 13.875 1.00 90.19 107 PHE A O 1
ATOM 826 N N . TYR A 1 1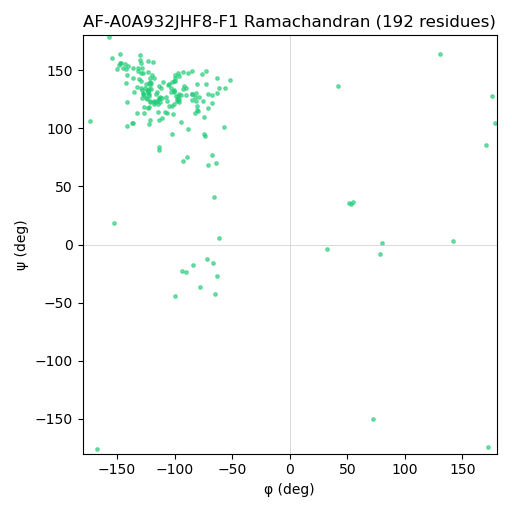08 ? -14.162 6.274 11.823 1.00 90.44 108 TYR A N 1
ATOM 827 C CA . TYR A 1 108 ? -12.861 6.744 12.276 1.00 90.44 108 TYR A CA 1
ATOM 828 C C . TYR A 1 108 ? -12.243 7.786 11.341 1.00 90.44 108 TYR A C 1
ATOM 830 O O . TYR A 1 108 ? -12.530 7.842 10.145 1.00 90.44 108 TYR A O 1
ATOM 838 N N . LEU A 1 109 ? -11.350 8.593 11.908 1.00 94.88 109 LEU A N 1
ATOM 839 C CA . LEU A 1 109 ? -10.349 9.365 11.174 1.00 94.88 109 LEU A CA 1
ATOM 840 C C . LEU A 1 109 ? -9.034 8.591 11.193 1.00 94.88 109 LEU A C 1
ATOM 842 O O . LEU A 1 109 ? -8.744 7.921 12.183 1.00 94.88 109 LEU A O 1
ATOM 846 N N . PHE A 1 110 ? -8.217 8.689 10.149 1.00 94.19 110 PHE A N 1
ATOM 847 C CA . PHE A 1 110 ? -6.890 8.082 10.172 1.00 94.19 110 PHE A CA 1
ATOM 848 C C . PHE A 1 110 ? -5.818 8.939 9.513 1.00 94.19 110 PHE A C 1
ATOM 850 O O . PHE A 1 110 ? -6.082 9.729 8.604 1.00 94.19 110 PHE A O 1
ATOM 857 N N . GLY A 1 111 ? -4.588 8.731 9.975 1.00 95.75 111 GLY A N 1
ATOM 858 C CA . GLY A 1 111 ? -3.375 9.228 9.348 1.00 95.75 111 GLY A CA 1
ATOM 859 C C . GLY A 1 111 ? -2.350 8.112 9.217 1.00 95.75 111 GLY A C 1
ATOM 860 O O . GLY A 1 111 ? -2.245 7.259 10.097 1.00 95.75 111 GLY A O 1
ATOM 861 N N . ALA A 1 112 ? -1.609 8.099 8.113 1.00 94.50 112 ALA A N 1
ATOM 862 C CA . ALA A 1 112 ? -0.592 7.089 7.857 1.00 94.50 112 ALA A CA 1
ATOM 863 C C . ALA A 1 112 ? 0.652 7.674 7.192 1.00 94.50 112 ALA A C 1
ATOM 865 O O . ALA A 1 112 ? 0.555 8.568 6.351 1.00 94.50 112 ALA A O 1
ATOM 866 N N . LEU A 1 113 ? 1.805 7.114 7.545 1.00 95.62 113 LEU A N 1
ATOM 867 C CA . LEU A 1 113 ? 3.080 7.328 6.877 1.00 95.62 113 LEU A CA 1
ATOM 868 C C . LEU A 1 113 ? 3.498 6.014 6.221 1.00 95.62 113 LEU A C 1
ATOM 870 O O . LEU A 1 113 ? 3.564 4.975 6.878 1.00 95.62 113 LEU A O 1
ATOM 874 N N . GLU A 1 114 ? 3.785 6.063 4.929 1.00 92.12 114 GLU A N 1
ATOM 875 C CA . GLU A 1 114 ? 4.192 4.902 4.147 1.00 92.12 114 GLU A CA 1
ATOM 876 C C . GLU A 1 114 ? 5.572 5.141 3.556 1.00 92.12 114 GLU A C 1
ATOM 878 O O . GLU A 1 114 ? 5.825 6.180 2.947 1.00 92.12 114 GLU A O 1
ATOM 883 N N . PHE A 1 115 ? 6.436 4.145 3.682 1.00 92.31 115 PHE A N 1
ATOM 884 C CA . PHE A 1 115 ? 7.702 4.068 2.976 1.00 92.31 115 PHE A CA 1
ATOM 885 C C . PHE A 1 115 ? 7.666 2.865 2.040 1.00 92.31 115 PHE A C 1
ATOM 887 O O . PHE A 1 115 ? 7.296 1.769 2.458 1.00 92.31 115 PHE A O 1
ATOM 894 N N . ARG A 1 116 ? 8.048 3.056 0.778 1.00 88.50 116 ARG A N 1
ATOM 895 C CA . ARG A 1 116 ? 8.072 2.003 -0.241 1.00 88.50 116 ARG A CA 1
ATOM 896 C C . ARG A 1 116 ? 9.354 2.072 -1.046 1.00 88.50 116 ARG A C 1
ATOM 898 O O . ARG A 1 116 ? 9.826 3.160 -1.365 1.00 88.50 116 ARG A O 1
ATOM 905 N N . SER A 1 117 ? 9.863 0.908 -1.408 1.00 87.38 117 SER A N 1
ATOM 906 C CA . SER A 1 117 ? 10.985 0.735 -2.317 1.00 87.38 117 SER A CA 1
ATOM 907 C C . SER A 1 117 ? 10.572 -0.227 -3.422 1.00 87.38 117 SER A C 1
ATOM 909 O O . SER A 1 117 ? 10.055 -1.310 -3.142 1.00 87.38 117 SER A O 1
ATOM 911 N N . PHE A 1 118 ? 10.793 0.178 -4.667 1.00 83.38 118 PHE A N 1
ATOM 912 C CA . PHE A 1 118 ? 10.497 -0.604 -5.859 1.00 83.38 118 PHE A CA 1
ATOM 913 C C . PHE A 1 118 ? 11.769 -0.769 -6.681 1.00 83.38 118 PHE A C 1
ATOM 915 O O . PHE A 1 118 ? 12.437 0.220 -6.976 1.00 83.38 118 PHE A O 1
ATOM 922 N N . GLY A 1 119 ? 12.068 -2.000 -7.072 1.00 80.81 119 GLY A N 1
ATOM 923 C CA . GLY A 1 119 ? 12.882 -2.317 -8.235 1.00 80.81 119 GLY A CA 1
ATOM 924 C C . GLY A 1 119 ? 11.966 -2.516 -9.437 1.00 80.81 119 GLY A C 1
ATOM 925 O O . GLY A 1 119 ? 10.920 -3.163 -9.329 1.00 80.81 119 GLY A O 1
ATOM 926 N N . LEU A 1 120 ? 12.342 -1.909 -10.554 1.00 79.06 120 LEU A N 1
ATOM 927 C CA . LEU A 1 120 ? 11.617 -1.960 -11.813 1.00 79.06 120 LEU A CA 1
ATOM 928 C C . LEU A 1 120 ? 12.583 -2.427 -12.891 1.00 79.06 120 LEU A C 1
ATOM 930 O O . LEU A 1 120 ? 13.520 -1.706 -13.242 1.00 79.06 120 LEU A O 1
ATOM 934 N N . ASP A 1 121 ? 12.329 -3.619 -13.409 1.00 77.19 121 ASP A N 1
ATOM 935 C CA . ASP A 1 121 ? 13.061 -4.175 -14.533 1.00 77.19 121 ASP A CA 1
ATOM 936 C C . ASP A 1 121 ? 12.218 -4.014 -15.789 1.00 77.19 121 ASP A C 1
ATOM 938 O O . ASP A 1 121 ? 11.144 -4.592 -15.949 1.00 77.19 121 ASP A O 1
ATOM 942 N N . TYR A 1 122 ? 12.701 -3.159 -16.678 1.00 75.31 122 TYR A N 1
ATOM 943 C CA . TYR A 1 122 ? 12.067 -2.895 -17.954 1.00 75.31 122 TYR A CA 1
ATOM 944 C C . TYR A 1 122 ? 12.776 -3.698 -19.029 1.00 75.31 122 TYR A C 1
ATOM 946 O O . TYR A 1 122 ? 13.989 -3.545 -19.193 1.00 75.31 122 TYR A O 1
ATOM 954 N N . THR A 1 123 ? 12.026 -4.459 -19.821 1.00 74.88 123 THR A N 1
ATOM 955 C CA . THR A 1 123 ? 12.567 -5.102 -21.021 1.00 74.88 123 THR A CA 1
ATOM 956 C C . THR A 1 123 ? 11.788 -4.666 -22.256 1.00 74.88 123 THR A C 1
ATOM 958 O O . THR A 1 123 ? 10.570 -4.480 -22.226 1.00 74.88 123 THR A O 1
ATOM 961 N N . GLY A 1 124 ? 12.504 -4.407 -23.346 1.00 73.12 124 GLY A N 1
ATOM 962 C CA . GLY A 1 124 ? 11.882 -3.986 -24.597 1.00 73.12 124 GLY A CA 1
ATOM 963 C C . GLY A 1 124 ? 12.889 -3.559 -25.650 1.00 73.12 124 GLY A C 1
ATOM 964 O O . GLY A 1 124 ? 14.104 -3.674 -25.460 1.00 73.12 124 GLY A O 1
ATOM 965 N N . LYS A 1 125 ? 12.371 -3.049 -26.768 1.00 73.44 125 LYS A N 1
ATOM 966 C CA . LYS A 1 125 ? 13.172 -2.579 -27.902 1.00 73.44 125 LYS A CA 1
ATOM 967 C C . LYS A 1 125 ? 13.385 -1.070 -27.831 1.00 73.44 125 LYS A C 1
ATOM 969 O O . LYS A 1 125 ? 12.424 -0.304 -27.813 1.00 73.44 125 LYS A O 1
ATOM 974 N N . ALA A 1 126 ? 14.640 -0.633 -27.871 1.00 68.25 126 ALA A N 1
ATOM 975 C CA . ALA A 1 126 ? 15.005 0.780 -27.908 1.00 68.25 126 ALA A CA 1
ATOM 976 C C . ALA A 1 126 ? 15.988 1.075 -29.049 1.00 68.25 126 ALA A C 1
ATOM 978 O O . ALA A 1 126 ? 16.807 0.233 -29.424 1.00 68.25 126 ALA A O 1
ATOM 979 N N . TRP A 1 127 ? 15.896 2.282 -29.612 1.00 70.25 127 TRP A N 1
ATOM 980 C CA . TRP A 1 127 ? 16.884 2.790 -30.561 1.00 70.25 127 TRP A CA 1
ATOM 981 C C . TRP A 1 127 ? 18.103 3.294 -29.792 1.00 70.25 127 TRP A C 1
ATOM 983 O O . TRP A 1 127 ? 18.006 4.261 -29.039 1.00 70.25 127 TRP A O 1
ATOM 993 N N . THR A 1 128 ? 19.246 2.646 -29.981 1.00 70.62 128 THR A N 1
ATOM 994 C CA . THR A 1 128 ? 20.523 3.036 -29.383 1.00 70.62 128 THR A CA 1
ATOM 995 C C . THR A 1 128 ? 21.396 3.720 -30.427 1.00 70.62 128 THR A C 1
ATOM 997 O O . THR A 1 128 ? 21.503 3.248 -31.561 1.00 70.62 128 THR A O 1
ATOM 1000 N N . LEU A 1 129 ? 22.011 4.840 -30.044 1.00 76.06 129 LEU A N 1
ATOM 1001 C CA . LEU A 1 129 ? 23.014 5.522 -30.855 1.00 76.06 129 LEU A CA 1
ATOM 1002 C C . LEU A 1 129 ? 24.364 4.823 -30.670 1.00 76.06 129 LEU A C 1
ATOM 1004 O O . LEU A 1 129 ? 24.848 4.695 -29.547 1.00 76.06 129 LEU A O 1
ATOM 1008 N N . GLU A 1 130 ? 24.963 4.376 -31.766 1.00 79.88 130 GLU A N 1
ATOM 1009 C CA . GLU A 1 130 ? 26.275 3.734 -31.798 1.00 79.88 130 GLU A CA 1
ATOM 1010 C C . GLU A 1 130 ? 27.206 4.488 -32.737 1.00 79.88 130 GLU A C 1
ATOM 1012 O O . GLU A 1 130 ? 26.768 5.031 -33.749 1.00 79.88 130 GLU A O 1
ATOM 1017 N N . GLN A 1 131 ? 28.499 4.488 -32.421 1.00 79.31 131 GLN A N 1
ATOM 1018 C CA . GLN A 1 131 ? 29.515 5.066 -33.287 1.00 79.31 131 GLN A CA 1
ATOM 1019 C C . GLN A 1 131 ? 30.347 3.946 -33.912 1.00 79.31 131 GLN A C 1
ATOM 1021 O O . GLN A 1 131 ? 31.076 3.240 -33.218 1.00 79.31 131 GLN A O 1
ATOM 1026 N N . GLU A 1 132 ? 30.257 3.792 -35.230 1.00 83.44 132 GLU A N 1
ATOM 1027 C CA . GLU A 1 132 ? 31.067 2.846 -35.997 1.00 83.44 132 GLU A CA 1
ATOM 1028 C C . GLU A 1 132 ? 31.857 3.599 -37.058 1.00 83.44 132 GLU A C 1
ATOM 1030 O O . GLU A 1 132 ? 31.292 4.308 -37.887 1.00 83.44 132 GLU A O 1
ATOM 1035 N N . ASN A 1 133 ? 33.184 3.459 -37.033 1.00 85.50 133 ASN A N 1
ATOM 1036 C CA . ASN A 1 133 ? 34.084 4.118 -37.987 1.00 85.50 133 ASN A CA 1
ATOM 1037 C C . ASN A 1 133 ? 33.872 5.646 -38.086 1.00 85.50 133 ASN A C 1
ATOM 1039 O O . ASN A 1 133 ? 34.001 6.230 -39.158 1.00 85.50 133 ASN A O 1
ATOM 1043 N N . GLY A 1 134 ? 33.524 6.295 -36.969 1.00 83.81 134 GLY A N 1
ATOM 1044 C CA . GLY A 1 134 ? 33.259 7.737 -36.911 1.00 83.81 134 GLY A CA 1
ATOM 1045 C C . GLY A 1 134 ? 31.870 8.163 -37.402 1.00 83.81 134 GLY A C 1
ATOM 1046 O O . GLY A 1 134 ? 31.575 9.354 -37.371 1.00 83.81 134 GLY A O 1
ATOM 1047 N N . ILE A 1 135 ? 31.016 7.221 -37.811 1.00 84.94 135 ILE A N 1
ATOM 1048 C CA . ILE A 1 135 ? 29.630 7.468 -38.218 1.00 84.94 135 ILE A CA 1
ATOM 1049 C C . ILE A 1 135 ? 28.699 7.109 -37.061 1.00 84.94 135 ILE A C 1
ATOM 1051 O O . ILE A 1 135 ? 28.819 6.044 -36.457 1.00 84.94 135 ILE A O 1
ATOM 1055 N N . GLU A 1 136 ? 27.759 8.001 -36.776 1.00 86.06 136 GLU A N 1
ATOM 1056 C CA . GLU A 1 136 ? 26.661 7.770 -35.845 1.00 86.06 136 GLU A CA 1
ATOM 1057 C C . GLU A 1 136 ? 25.546 6.965 -36.526 1.00 86.06 136 GLU A C 1
ATOM 1059 O O . GLU A 1 136 ? 24.966 7.392 -37.525 1.00 86.06 136 GLU A O 1
ATOM 1064 N N . ILE A 1 137 ? 25.253 5.779 -35.994 1.00 86.62 137 ILE A N 1
ATOM 1065 C CA . ILE A 1 137 ? 24.235 4.863 -36.507 1.00 86.62 137 ILE A CA 1
ATOM 1066 C C . ILE A 1 137 ? 23.224 4.596 -35.396 1.00 86.62 137 ILE A C 1
ATOM 1068 O O . ILE A 1 137 ? 23.583 4.201 -34.289 1.00 86.62 137 ILE A O 1
ATOM 1072 N N . TYR A 1 138 ? 21.940 4.757 -35.709 1.00 78.31 138 TYR A N 1
ATOM 1073 C CA . TYR A 1 138 ? 20.861 4.302 -34.840 1.00 78.31 138 TYR A CA 1
ATOM 1074 C C . TYR A 1 138 ? 20.570 2.827 -35.112 1.00 78.31 138 TYR A C 1
ATOM 1076 O O . TYR A 1 138 ? 20.256 2.448 -36.243 1.00 78.31 138 TYR A O 1
ATOM 1084 N N . ARG A 1 139 ? 20.636 1.989 -34.076 1.00 81.62 139 ARG A N 1
ATOM 1085 C CA . ARG A 1 139 ? 20.259 0.573 -34.155 1.00 81.62 139 ARG A CA 1
ATOM 1086 C C . ARG A 1 139 ? 19.147 0.255 -33.178 1.00 81.62 139 ARG A C 1
ATOM 1088 O O . ARG A 1 139 ? 19.155 0.713 -32.043 1.00 81.62 139 ARG A O 1
ATOM 1095 N N . LEU A 1 140 ? 18.194 -0.554 -33.625 1.00 77.94 140 LEU A N 1
ATOM 1096 C CA . LEU A 1 140 ? 17.162 -1.091 -32.753 1.00 77.94 140 LEU A CA 1
ATOM 1097 C C . LEU A 1 140 ? 17.744 -2.291 -32.000 1.00 77.94 140 LEU A C 1
ATOM 1099 O O . LEU A 1 140 ? 18.094 -3.296 -32.622 1.00 77.94 140 LEU A O 1
ATOM 1103 N N . ARG A 1 141 ? 17.845 -2.191 -30.674 1.00 74.19 141 ARG A N 1
ATOM 1104 C CA . ARG A 1 141 ? 18.334 -3.267 -29.804 1.00 74.19 141 ARG A CA 1
ATOM 1105 C C . ARG A 1 141 ? 17.310 -3.631 -28.747 1.00 74.19 141 ARG A C 1
ATOM 1107 O O . ARG A 1 141 ? 16.456 -2.827 -28.384 1.00 74.19 141 ARG A O 1
ATOM 1114 N N . ASN A 1 142 ? 17.441 -4.848 -28.231 1.00 71.62 142 ASN A N 1
ATOM 1115 C CA . ASN A 1 142 ? 16.778 -5.234 -26.997 1.00 71.62 142 ASN A CA 1
ATOM 1116 C C . ASN A 1 142 ? 17.582 -4.675 -25.824 1.00 71.62 142 ASN A C 1
ATOM 1118 O O . ASN A 1 142 ? 18.793 -4.877 -25.732 1.00 71.62 142 ASN A O 1
ATOM 1122 N N . THR A 1 143 ? 16.902 -3.951 -24.953 1.00 69.00 143 THR A N 1
ATOM 1123 C CA . THR A 1 143 ? 17.504 -3.246 -23.825 1.00 69.00 143 THR A CA 1
ATOM 1124 C C . THR A 1 143 ? 16.828 -3.674 -22.539 1.00 69.00 143 THR A C 1
ATOM 1126 O O . THR A 1 143 ? 15.597 -3.759 -22.498 1.00 69.00 143 THR A O 1
ATOM 1129 N N . GLN A 1 144 ? 17.628 -3.885 -21.494 1.00 73.62 144 GLN A N 1
ATOM 1130 C CA . GLN A 1 144 ? 17.135 -3.931 -20.125 1.00 73.62 144 GLN A CA 1
ATOM 1131 C C . GLN A 1 144 ? 17.476 -2.619 -19.441 1.00 73.62 144 GLN A C 1
ATOM 1133 O O . GLN A 1 144 ? 18.612 -2.143 -19.502 1.00 73.62 144 GLN A O 1
ATOM 1138 N N . ILE A 1 145 ? 16.484 -2.025 -18.796 1.00 74.06 145 ILE A N 1
ATOM 1139 C CA . ILE A 1 145 ? 16.697 -0.866 -17.939 1.00 74.06 145 ILE A CA 1
ATOM 1140 C C . ILE A 1 145 ? 16.287 -1.275 -16.541 1.00 74.06 145 ILE A C 1
ATOM 1142 O O . ILE A 1 145 ? 15.136 -1.651 -16.332 1.00 74.06 145 ILE A O 1
ATOM 1146 N N . HIS A 1 146 ? 17.212 -1.145 -15.600 1.00 78.31 146 HIS A N 1
ATOM 1147 C CA . HIS A 1 146 ? 16.895 -1.248 -14.187 1.00 78.31 146 HIS A CA 1
ATOM 1148 C C . HIS A 1 146 ? 16.653 0.153 -13.620 1.00 78.31 146 HIS A C 1
ATOM 1150 O O . HIS A 1 146 ? 17.471 1.064 -13.798 1.00 78.31 146 HIS A O 1
ATOM 1156 N N . ASN A 1 147 ? 15.530 0.335 -12.934 1.00 76.44 147 ASN A N 1
ATOM 1157 C CA . ASN A 1 147 ? 15.246 1.544 -12.173 1.00 76.44 147 ASN A CA 1
ATOM 1158 C C . ASN A 1 147 ? 14.865 1.183 -10.742 1.00 76.44 147 ASN A C 1
ATOM 1160 O O . ASN A 1 147 ? 14.216 0.169 -10.495 1.00 76.44 147 ASN A O 1
ATOM 1164 N N . SER A 1 148 ? 15.216 2.059 -9.808 1.00 80.19 148 SER A N 1
ATOM 1165 C CA . SER A 1 148 ? 14.757 1.952 -8.432 1.00 80.19 148 SER A CA 1
ATOM 1166 C C . SER A 1 148 ? 14.013 3.217 -8.029 1.00 80.19 148 SER A C 1
ATOM 1168 O O . SER A 1 148 ? 14.459 4.335 -8.296 1.00 80.19 148 SER A O 1
ATOM 1170 N N . ILE A 1 149 ? 12.857 3.036 -7.397 1.00 82.06 149 ILE A N 1
ATOM 1171 C CA . ILE A 1 149 ? 12.021 4.130 -6.913 1.00 82.06 149 ILE A CA 1
ATOM 1172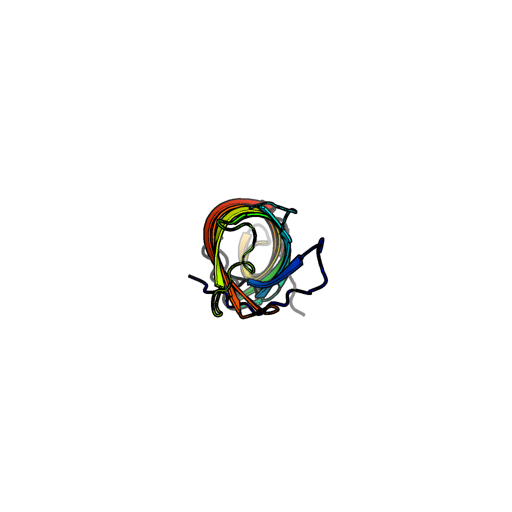 C C . ILE A 1 149 ? 11.841 3.965 -5.416 1.00 82.06 149 ILE A C 1
ATOM 1174 O O . ILE A 1 149 ? 11.310 2.959 -4.948 1.00 82.06 149 ILE A O 1
ATOM 1178 N N . ILE A 1 150 ? 12.209 4.998 -4.668 1.00 86.19 150 ILE A N 1
ATOM 1179 C CA . ILE A 1 150 ? 11.842 5.131 -3.262 1.00 86.19 150 ILE A CA 1
ATOM 1180 C C . ILE A 1 150 ? 10.667 6.097 -3.179 1.00 86.19 150 ILE A C 1
ATOM 1182 O O . ILE A 1 150 ? 10.699 7.184 -3.752 1.00 86.19 150 ILE A O 1
ATOM 1186 N N . ARG A 1 151 ? 9.610 5.729 -2.459 1.00 85.88 151 ARG A N 1
ATOM 1187 C CA . ARG A 1 151 ? 8.420 6.563 -2.294 1.00 85.88 151 ARG A CA 1
ATOM 1188 C C . ARG A 1 151 ? 8.066 6.721 -0.828 1.00 85.88 151 ARG A C 1
ATOM 1190 O O . ARG A 1 151 ? 7.979 5.740 -0.095 1.00 85.88 151 ARG A O 1
ATOM 1197 N N . VAL A 1 152 ? 7.803 7.960 -0.435 1.00 89.00 152 VAL A N 1
ATOM 1198 C CA . VAL A 1 152 ? 7.240 8.304 0.869 1.00 89.00 152 VAL A CA 1
ATOM 1199 C C . VAL A 1 152 ? 5.851 8.881 0.649 1.00 89.00 152 VAL A C 1
ATOM 1201 O O . VAL A 1 152 ? 5.699 9.844 -0.106 1.00 89.00 152 VAL A O 1
ATOM 1204 N N . ASN A 1 153 ? 4.845 8.308 1.305 1.00 89.62 153 ASN A N 1
ATOM 1205 C CA . ASN A 1 153 ? 3.485 8.832 1.275 1.00 89.62 153 ASN A CA 1
ATOM 1206 C C . ASN A 1 153 ? 3.028 9.241 2.664 1.00 89.62 153 ASN A C 1
ATOM 1208 O O . ASN A 1 153 ? 3.280 8.545 3.645 1.00 89.62 153 ASN A O 1
ATOM 1212 N N . VAL A 1 154 ? 2.266 10.323 2.709 1.00 92.25 154 VAL A N 1
ATOM 1213 C CA . VAL A 1 154 ? 1.433 10.675 3.851 1.00 92.25 154 VAL A CA 1
ATOM 1214 C C . VAL A 1 154 ? -0.013 10.552 3.403 1.00 92.25 154 VAL A C 1
ATOM 1216 O O . VAL A 1 154 ? -0.420 11.192 2.430 1.00 92.25 154 VAL A O 1
ATOM 1219 N N . ASN A 1 155 ? -0.785 9.727 4.103 1.00 92.62 155 ASN A N 1
ATOM 1220 C CA . ASN A 1 155 ? -2.217 9.598 3.875 1.00 92.62 155 ASN A CA 1
ATOM 1221 C C . ASN A 1 155 ? -2.981 10.202 5.044 1.00 92.62 155 ASN A C 1
ATOM 1223 O O . ASN A 1 155 ? -2.627 9.985 6.202 1.00 92.62 155 ASN A O 1
ATOM 1227 N N . LEU A 1 156 ? -4.066 10.893 4.727 1.00 93.56 156 LEU A N 1
ATOM 1228 C CA . LEU A 1 156 ? -5.050 11.355 5.695 1.00 93.56 156 LEU A CA 1
ATOM 1229 C C . LEU A 1 156 ? -6.428 11.005 5.157 1.00 93.56 156 LEU A C 1
ATOM 1231 O O . LEU A 1 156 ? -6.701 11.198 3.969 1.00 93.56 156 LEU A O 1
ATOM 1235 N N . GLY A 1 157 ? -7.299 10.482 6.008 1.00 93.12 157 GLY A N 1
ATOM 1236 C CA . GLY A 1 157 ? -8.589 10.020 5.536 1.00 93.12 157 GLY A CA 1
ATOM 1237 C C . GLY A 1 157 ? -9.591 9.731 6.630 1.00 93.12 157 GLY A C 1
ATOM 1238 O O . GLY A 1 157 ? -9.359 9.951 7.820 1.00 93.12 157 GLY A O 1
ATOM 1239 N N . ILE A 1 158 ? -10.727 9.233 6.170 1.00 93.62 158 ILE A N 1
ATOM 1240 C CA . ILE A 1 158 ? -11.855 8.824 6.991 1.00 93.62 158 ILE A CA 1
ATOM 1241 C C . ILE A 1 158 ? -12.256 7.413 6.589 1.00 93.62 158 ILE A C 1
ATOM 1243 O O . ILE A 1 158 ? -12.087 7.014 5.433 1.00 93.62 158 ILE A O 1
ATOM 1247 N N . GLY A 1 159 ? -12.823 6.669 7.523 1.00 91.38 159 GLY A N 1
ATOM 1248 C CA . GLY A 1 159 ? -13.340 5.348 7.227 1.00 91.38 159 GLY A CA 1
ATOM 1249 C C . GLY A 1 159 ? -14.408 4.890 8.198 1.00 91.38 159 GLY A C 1
ATOM 1250 O O . GLY A 1 159 ? -14.802 5.599 9.126 1.00 91.38 159 GLY A O 1
ATOM 1251 N N . ASN A 1 160 ? -14.910 3.698 7.930 1.00 88.25 160 ASN A N 1
ATOM 1252 C CA . ASN A 1 160 ? -15.900 3.005 8.719 1.00 88.25 160 ASN A CA 1
ATOM 1253 C C . ASN A 1 160 ? -15.553 1.518 8.739 1.00 88.25 160 ASN A C 1
ATOM 1255 O O . ASN A 1 160 ? -15.465 0.878 7.691 1.00 88.25 160 ASN A O 1
ATOM 1259 N N . THR A 1 161 ? -15.377 0.982 9.941 1.00 85.94 161 THR A N 1
ATOM 1260 C CA . THR A 1 161 ? -15.216 -0.453 10.151 1.00 85.94 161 THR A CA 1
ATOM 1261 C C . THR A 1 161 ? -16.560 -1.060 10.529 1.00 85.94 161 THR A C 1
ATOM 1263 O O . THR A 1 161 ? -17.163 -0.666 11.528 1.00 85.94 161 THR A O 1
ATOM 1266 N N . ILE A 1 162 ? -17.015 -2.034 9.747 1.00 85.31 162 ILE A N 1
ATOM 1267 C CA . ILE A 1 162 ? -18.275 -2.755 9.911 1.00 85.31 162 ILE A CA 1
ATOM 1268 C C . ILE A 1 162 ? -17.962 -4.162 10.418 1.00 85.31 162 ILE A C 1
ATOM 1270 O O . ILE A 1 162 ? -17.380 -4.970 9.699 1.00 85.31 162 ILE A O 1
ATOM 1274 N N . PHE A 1 163 ? -18.356 -4.466 11.649 1.00 79.00 163 PHE A N 1
ATOM 1275 C CA . PHE A 1 163 ? -18.166 -5.766 12.284 1.00 79.00 163 PHE A CA 1
ATOM 1276 C C . PHE A 1 163 ? -19.363 -6.687 12.015 1.00 79.00 163 PHE A C 1
ATOM 1278 O O . PHE A 1 163 ? -20.521 -6.287 12.156 1.00 79.00 163 PHE A O 1
ATOM 1285 N N . PHE A 1 164 ? -19.070 -7.936 11.659 1.00 78.06 164 PHE A N 1
ATOM 1286 C CA . PHE A 1 164 ? -20.017 -9.026 11.445 1.00 78.06 164 PHE A CA 1
ATOM 1287 C C . PHE A 1 164 ? -19.785 -10.093 12.520 1.00 78.06 164 PHE A C 1
ATOM 1289 O O . PHE A 1 164 ? -19.064 -11.071 12.314 1.00 78.06 164 PHE A O 1
ATOM 1296 N N . GLY A 1 165 ? -20.381 -9.888 13.694 1.00 72.00 165 GLY A N 1
ATOM 1297 C CA . GLY A 1 165 ? -20.108 -10.721 14.861 1.00 72.00 165 GLY A CA 1
ATOM 1298 C C . GLY A 1 165 ? -18.729 -10.444 15.457 1.00 72.00 165 GLY A C 1
ATOM 1299 O O . GLY A 1 165 ? -18.220 -9.324 15.397 1.00 72.00 165 GLY A O 1
ATOM 1300 N N . ASN A 1 166 ? -18.137 -11.469 16.071 1.00 67.31 166 ASN A N 1
ATOM 1301 C CA . ASN A 1 166 ? -16.913 -11.303 16.848 1.00 67.31 166 ASN A CA 1
ATOM 1302 C C . ASN A 1 166 ? -15.633 -11.485 16.049 1.00 67.31 166 ASN A C 1
ATOM 1304 O O . ASN A 1 166 ? -14.621 -10.934 16.475 1.00 67.31 166 ASN A O 1
ATOM 1308 N N . ASP A 1 167 ? -15.684 -12.211 14.935 1.00 68.88 167 ASP A N 1
ATOM 1309 C CA . ASP A 1 167 ? -14.504 -12.584 14.164 1.00 68.88 167 ASP A CA 1
ATOM 1310 C C . ASP A 1 167 ? -14.306 -11.676 12.951 1.00 68.88 167 ASP A C 1
ATOM 1312 O O . ASP A 1 167 ? -13.195 -11.221 12.708 1.00 68.88 167 ASP A O 1
ATOM 1316 N N . LEU A 1 168 ? -15.374 -11.372 12.214 1.00 75.25 168 LEU A N 1
ATOM 1317 C CA . LEU A 1 168 ? -15.288 -10.768 10.890 1.00 75.25 168 LEU A CA 1
ATOM 1318 C C . LEU A 1 168 ? -15.517 -9.257 10.918 1.00 75.25 168 LEU A C 1
ATOM 1320 O O . LEU A 1 168 ? -16.418 -8.768 11.594 1.00 75.25 168 LEU A O 1
ATOM 1324 N N . PHE A 1 169 ? -14.754 -8.514 10.118 1.00 80.12 169 PHE A N 1
ATOM 1325 C CA . PHE A 1 169 ? -15.061 -7.120 9.814 1.00 80.12 169 PHE A CA 1
ATOM 1326 C C . PHE A 1 169 ? -14.715 -6.761 8.369 1.00 80.12 169 PHE A C 1
ATOM 1328 O O . PHE A 1 169 ? -13.831 -7.362 7.756 1.00 80.12 169 PHE A O 1
ATOM 1335 N N . MET A 1 170 ? -15.404 -5.743 7.865 1.00 83.75 170 MET A N 1
ATOM 1336 C CA . MET A 1 170 ? -15.111 -5.047 6.622 1.00 83.75 170 MET A CA 1
ATOM 1337 C C . MET A 1 170 ? -14.686 -3.622 6.951 1.00 83.75 170 MET A C 1
ATOM 1339 O O . MET A 1 170 ? -15.305 -2.963 7.780 1.00 83.75 170 MET A O 1
ATOM 1343 N N . ASP A 1 171 ? -13.640 -3.143 6.296 1.00 83.00 171 ASP A N 1
ATOM 1344 C CA . ASP A 1 171 ? -13.128 -1.793 6.488 1.00 83.00 171 ASP A CA 1
ATOM 1345 C C . ASP A 1 171 ? -13.315 -0.979 5.209 1.00 83.00 171 ASP A C 1
ATOM 1347 O O . ASP A 1 171 ? -12.835 -1.361 4.146 1.00 83.00 171 ASP A O 1
ATOM 1351 N N . LEU A 1 172 ? -14.045 0.128 5.292 1.00 86.56 172 LEU A N 1
ATOM 1352 C CA . LEU A 1 172 ? -14.325 1.004 4.158 1.00 86.56 172 LEU A CA 1
ATOM 1353 C C . LEU A 1 172 ? -13.699 2.361 4.428 1.00 86.56 172 LEU A C 1
ATOM 1355 O O . LEU A 1 172 ? -14.036 3.002 5.417 1.00 86.56 172 LEU A O 1
ATOM 1359 N N . PHE A 1 173 ? -12.818 2.832 3.552 1.00 87.12 173 PHE A N 1
ATOM 1360 C CA . PHE A 1 173 ? -12.125 4.096 3.777 1.00 87.12 173 PHE A CA 1
ATOM 1361 C C . PHE A 1 173 ? -11.873 4.872 2.493 1.00 87.12 173 PHE A C 1
ATOM 1363 O O . PHE A 1 173 ? -11.724 4.320 1.404 1.00 87.12 173 PHE A O 1
ATOM 1370 N N . ALA A 1 174 ? -11.800 6.186 2.656 1.00 86.94 174 ALA A N 1
ATOM 1371 C CA . ALA A 1 174 ? -11.412 7.130 1.628 1.00 86.94 174 ALA A CA 1
ATOM 1372 C C . ALA A 1 174 ? -10.314 8.031 2.187 1.00 86.94 174 ALA A C 1
ATOM 1374 O O . ALA A 1 174 ? -10.347 8.431 3.352 1.00 86.94 174 ALA A O 1
ATOM 1375 N N . TYR A 1 175 ? -9.327 8.351 1.357 1.00 89.12 175 TYR A N 1
ATOM 1376 C CA . TYR A 1 175 ? -8.186 9.141 1.792 1.00 89.12 175 TYR A CA 1
ATOM 1377 C C . TYR A 1 175 ? -7.632 10.007 0.679 1.00 89.12 175 TYR A C 1
ATOM 1379 O O . TYR A 1 175 ? -7.755 9.703 -0.508 1.00 89.12 175 TYR A O 1
ATOM 1387 N N . THR A 1 176 ? -6.986 11.083 1.105 1.00 86.06 176 THR A N 1
ATOM 1388 C CA . THR A 1 176 ? -6.066 11.851 0.282 1.00 86.06 176 THR A CA 1
ATOM 1389 C C . THR A 1 176 ? -4.643 11.383 0.556 1.00 86.06 176 THR A C 1
ATOM 1391 O O . THR A 1 176 ? -4.304 11.004 1.681 1.00 86.06 176 THR A O 1
ATOM 1394 N N . ARG A 1 177 ? -3.811 11.393 -0.486 1.00 87.75 177 ARG A N 1
ATOM 1395 C CA . ARG A 1 177 ? -2.406 10.997 -0.427 1.00 87.75 177 ARG A CA 1
ATOM 1396 C C . ARG A 1 177 ? -1.537 12.124 -0.948 1.00 87.75 177 ARG A C 1
ATOM 1398 O O . ARG A 1 177 ? -1.677 12.538 -2.096 1.00 87.75 177 ARG A O 1
ATOM 1405 N N . VAL A 1 178 ? -0.571 12.531 -0.136 1.00 88.88 178 VAL A N 1
ATOM 1406 C CA . VAL A 1 178 ? 0.585 13.303 -0.590 1.00 88.88 178 VAL A CA 1
ATOM 1407 C C . VAL A 1 178 ? 1.733 12.321 -0.778 1.00 88.88 178 VAL A C 1
ATOM 1409 O O . VAL A 1 178 ? 2.069 11.580 0.140 1.00 88.88 178 VAL A O 1
ATOM 1412 N N . SER A 1 179 ? 2.308 12.286 -1.976 1.00 85.12 179 SER A N 1
ATOM 1413 C CA . SER A 1 179 ? 3.351 11.331 -2.356 1.00 85.12 179 SER A CA 1
ATOM 1414 C C . SER A 1 179 ? 4.588 12.076 -2.826 1.00 85.12 179 SER A C 1
ATOM 1416 O O . SER A 1 179 ? 4.497 12.943 -3.696 1.00 85.12 179 SER A O 1
ATOM 1418 N N . LYS A 1 180 ? 5.754 11.684 -2.316 1.00 85.69 180 LYS A N 1
ATOM 1419 C CA . LYS A 1 180 ? 7.052 12.083 -2.856 1.00 85.69 180 LYS A CA 1
ATOM 1420 C C . LYS A 1 180 ? 7.797 10.840 -3.323 1.00 85.69 180 LYS A C 1
ATOM 1422 O O . LYS A 1 180 ? 8.039 9.929 -2.536 1.00 85.69 180 LYS A O 1
ATOM 1427 N N . ALA A 1 181 ? 8.139 10.811 -4.607 1.00 82.88 181 ALA A N 1
ATOM 1428 C CA . ALA A 1 181 ? 9.008 9.799 -5.189 1.00 82.88 181 ALA A CA 1
ATOM 1429 C C . ALA A 1 181 ? 10.429 10.355 -5.339 1.00 82.88 181 ALA A C 1
ATOM 1431 O O . ALA A 1 181 ? 10.617 11.542 -5.626 1.00 82.88 181 ALA A O 1
ATOM 1432 N N . TYR A 1 182 ? 11.399 9.481 -5.115 1.00 80.56 182 TYR A N 1
ATOM 1433 C CA . TYR A 1 182 ? 12.817 9.681 -5.340 1.00 80.56 182 TYR A CA 1
ATOM 1434 C C . TYR A 1 182 ? 13.252 8.581 -6.293 1.00 80.56 182 TYR A C 1
ATOM 1436 O O . TYR A 1 182 ? 13.373 7.417 -5.902 1.00 80.56 182 TYR A O 1
ATOM 1444 N N . ASP A 1 183 ? 13.429 8.962 -7.548 1.00 72.81 183 ASP A N 1
ATOM 1445 C CA . ASP A 1 183 ? 13.907 8.048 -8.568 1.00 72.81 183 ASP A CA 1
ATOM 1446 C C . ASP A 1 183 ? 15.430 8.033 -8.499 1.00 72.81 183 ASP A C 1
ATOM 1448 O O . ASP A 1 183 ? 16.074 9.086 -8.490 1.00 72.81 183 ASP A O 1
ATOM 1452 N N . ASN A 1 184 ? 16.004 6.838 -8.438 1.00 63.97 184 ASN A N 1
ATOM 1453 C CA . ASN A 1 184 ? 17.428 6.644 -8.637 1.00 63.97 184 ASN A CA 1
ATOM 1454 C C . ASN A 1 184 ? 17.600 5.837 -9.926 1.00 63.97 184 ASN A C 1
ATOM 1456 O O . ASN A 1 184 ? 17.714 4.605 -9.877 1.00 63.97 184 ASN A O 1
ATOM 1460 N N . PRO A 1 185 ? 17.538 6.510 -11.091 1.00 56.03 185 PRO A N 1
ATOM 1461 C CA . PRO A 1 185 ? 17.807 5.845 -12.350 1.00 56.03 185 PRO A CA 1
ATOM 1462 C C . PRO A 1 185 ? 19.285 5.489 -12.357 1.00 56.03 185 PRO A C 1
ATOM 1464 O O . PRO A 1 185 ? 20.083 6.380 -12.095 1.00 56.03 185 PRO A O 1
ATOM 1467 N N . ASN A 1 186 ? 19.646 4.230 -12.630 1.00 55.31 186 ASN A N 1
ATOM 1468 C CA . ASN A 1 186 ? 20.919 3.871 -13.272 1.00 55.31 186 ASN A CA 1
ATOM 1469 C C . ASN A 1 186 ? 21.081 2.352 -13.429 1.00 55.31 186 ASN A C 1
ATOM 1471 O O . ASN A 1 186 ? 21.458 1.655 -12.489 1.00 55.31 186 ASN A O 1
ATOM 1475 N N . LYS A 1 187 ? 20.894 1.873 -14.660 1.00 53.81 187 LYS A N 1
ATOM 1476 C CA . LYS A 1 187 ? 21.912 1.266 -15.542 1.00 53.81 187 LYS A CA 1
ATOM 1477 C C . LYS A 1 187 ? 21.183 0.785 -16.799 1.00 53.81 187 LYS A C 1
ATOM 1479 O O . LYS A 1 187 ? 20.144 0.134 -16.705 1.00 53.81 187 LYS A O 1
ATOM 1484 N N . LEU A 1 188 ? 21.684 1.190 -17.964 1.00 51.09 188 LEU A N 1
ATOM 1485 C CA . LEU A 1 188 ? 21.216 0.687 -19.252 1.00 51.09 188 LEU A CA 1
ATOM 1486 C C . LEU A 1 188 ? 22.144 -0.460 -19.628 1.00 51.09 188 LEU A C 1
ATOM 1488 O O . LEU A 1 188 ? 23.293 -0.217 -19.998 1.00 51.09 188 LEU A O 1
ATOM 1492 N N . ASP A 1 189 ? 21.654 -1.687 -19.511 1.00 56.38 189 ASP A N 1
ATOM 1493 C CA . ASP A 1 189 ? 22.428 -2.859 -19.886 1.00 56.38 189 ASP A CA 1
ATOM 1494 C C . ASP A 1 189 ? 21.930 -3.357 -21.249 1.00 56.38 189 ASP A C 1
ATOM 1496 O O . ASP A 1 189 ? 20.758 -3.697 -21.451 1.00 56.38 189 ASP A O 1
ATOM 1500 N N . ASN A 1 190 ? 22.837 -3.365 -22.228 1.00 53.59 190 ASN A N 1
ATOM 1501 C CA . ASN A 1 190 ? 22.583 -3.965 -23.532 1.00 53.59 190 ASN A CA 1
ATOM 1502 C C . ASN A 1 190 ? 22.630 -5.487 -23.377 1.00 53.59 190 ASN A C 1
ATOM 1504 O O . ASN A 1 190 ? 23.710 -6.055 -23.199 1.00 53.59 190 ASN A O 1
ATOM 1508 N N . ILE A 1 191 ? 21.484 -6.159 -23.476 1.00 50.34 191 ILE A N 1
ATOM 1509 C CA . ILE A 1 191 ? 21.459 -7.622 -23.449 1.00 50.34 191 ILE A CA 1
ATOM 1510 C C . ILE A 1 191 ? 21.710 -8.155 -24.861 1.00 50.34 191 ILE A C 1
ATOM 1512 O O . ILE A 1 191 ? 21.048 -7.765 -25.824 1.00 50.34 191 ILE A O 1
ATOM 1516 N N . SER A 1 192 ? 22.659 -9.080 -24.988 1.00 41.34 192 SER A N 1
ATOM 1517 C CA . SER A 1 192 ? 22.821 -9.876 -26.209 1.00 41.34 192 SER A CA 1
ATOM 1518 C C . SER A 1 192 ? 21.811 -11.022 -26.180 1.00 41.34 192 SER A C 1
ATOM 1520 O O . SER A 1 192 ? 21.735 -11.727 -25.175 1.00 41.34 192 SER A O 1
ATOM 1522 N N . TYR A 1 193 ? 21.043 -11.226 -27.253 1.00 37.81 193 TYR A N 1
ATOM 1523 C CA . TYR A 1 193 ? 20.203 -12.423 -27.364 1.00 37.81 193 TYR A CA 1
ATOM 1524 C C . TYR A 1 193 ? 21.089 -13.678 -27.356 1.00 37.81 193 TYR A C 1
ATOM 1526 O O . TYR A 1 193 ? 22.116 -13.710 -28.039 1.00 37.81 193 TYR A O 1
ATOM 1534 N N . ARG A 1 194 ? 20.689 -14.687 -26.579 1.00 36.47 194 ARG A N 1
ATOM 1535 C CA . ARG A 1 194 ? 21.090 -16.078 -26.807 1.00 36.47 194 ARG A CA 1
ATOM 1536 C C . ARG A 1 194 ? 20.034 -16.758 -27.660 1.00 36.47 194 ARG A C 1
ATOM 1538 O O . ARG A 1 194 ? 18.843 -16.439 -27.449 1.00 36.47 194 ARG A O 1
#

Nearest PDB structures (foldseek):
  5nec-assembly1_A  TM=3.005E-01  e=1.115E+00  Pseudomonas aeruginosa 39016
  5nec-assembly2_B  TM=2.959E-01  e=1.235E+00  Pseudomonas aeruginosa 39016

Secondary structure (DSSP, 8-state):
--------EEPP--SS--PEEEEEEEEESSSEEEEEEEEEEPTTSSEEEEEEEEEEEEEEET---TTSTT-EEEEEEEEEEEEEEEEEEESSS-SS-S-PPSPEEEEEEEEEEEEEEEEEEEEEEEEEEEEETTEEEEEEEEEEEEEEEEEEEEEEEEEEEEEETTTEEEEEEEEEEEEEEEEEEEEEEEPPP-

pLDDT: mean 71.99, std 18.44, range [24.19, 95.81]

Solvent-accessible surface area (backbone atoms only — not comparable to full-atom values): 10515 Å² total; per-residue (Å²): 138,85,82,72,81,46,80,29,57,39,76,87,71,74,103,77,59,87,47,49,46,46,45,64,42,76,42,85,76,95,38,62,23,47,30,45,34,48,30,35,60,45,85,100,32,42,37,31,44,30,43,22,52,31,42,34,33,46,73,37,73,67,48,78,56,90,86,52,98,83,62,64,32,50,34,34,39,39,45,31,46,30,43,33,44,34,39,37,41,33,78,53,68,48,70,76,78,55,102,64,73,75,66,36,74,36,44,30,42,38,41,34,46,33,43,36,40,34,42,36,44,35,38,29,53,35,78,44,83,42,76,56,98,89,40,83,42,80,41,82,39,55,38,38,39,46,35,36,39,39,35,43,34,43,36,43,35,42,34,36,40,36,28,54,69,77,39,32,38,35,62,47,72,52,68,52,74,52,76,48,77,47,75,54,79,74,49,82,46,79,58,77,88,129

Radius of gyration: 22.97 Å; Cα contacts (8 Å, |Δi|>4): 485; chains: 1; bounding box: 62×29×69 Å